Protein AF-A0A5B9D5Z8-F1 (afdb_monomer_lite)

Radius of gyration: 22.61 Å; chains: 1; bounding box: 52×34×65 Å

Foldseek 3Di:
DDDQQRLFVLLLLLLVLLPVCVQVVAAAPTEHQPAEAEDPDDDLVVWDWDDDHNYTYTHFYYNDSLRGSVSSSLVSNLVSLLRVDVPVCSVCVVVVLVCLLVQLVVLLVVLVVCLVPDLVVSVVSLVVSVVSLVVVVVVLVVSLVVSLVSLVVSCVRSVPDDDSVVSNVSSVVVSCVVCVVSVVSSVVSVVSSVVSVVVSVD

pLDDT: mean 79.21, std 11.25, range [48.59, 95.19]

Sequence (202 aa):
MISKEEAEEKLLKIYYDVKLDRYLKKRPSHANIDMFEETNIPDPEEHFYKVKDDELVIAMWANNYEHGIPYFAVNMAHDSALHWNEDIFSKYLKLYILFHTILPFITFILAMLVKSYSLLGAIIIDIIGTGILIYFIILKINWKKRVLLRFRELFKNTGIFLAEERIKYYAKKLFLDAFVIINAIHGFTVFILFISWGIIFS

Secondary structure (DSSP, 8-state):
---HHHHHHHHHHHHHHTTHHHHHT---SEEEEEEEE--SS--TTT-EEEEETTEEEEEEESSSHHHHHHHHHHHHHHHHHHHS---HHHHTHHHHHHHHHHHHHHHHHHHHHHHTT-HHHHHHHHHHHHHHHHHHHHHHHHHHHHHHHHHHHHHHHHT----HHHHHHHHHHHHHHTTHHHHHHHHHHHHHHHHHHHHHH-

Organism: NCBI:txid2594042

Structure (mmCIF, N/CA/C/O backbone):
data_AF-A0A5B9D5Z8-F1
#
_entry.id   AF-A0A5B9D5Z8-F1
#
loop_
_atom_site.group_PDB
_atom_site.id
_atom_site.type_symbol
_atom_site.label_atom_id
_atom_site.label_alt_id
_atom_site.label_comp_id
_atom_site.label_asym_id
_atom_site.label_entity_id
_atom_site.label_seq_id
_atom_site.pdbx_PDB_ins_code
_atom_site.Cartn_x
_atom_site.Cartn_y
_atom_site.Cartn_z
_atom_site.occupancy
_atom_site.B_iso_or_equiv
_atom_site.auth_seq_id
_atom_site.auth_comp_id
_atom_site.auth_asym_id
_atom_site.auth_atom_id
_atom_site.pdbx_PDB_model_num
ATOM 1 N N . MET A 1 1 ? -13.157 -10.415 29.365 1.00 77.88 1 MET A N 1
ATOM 2 C CA . MET A 1 1 ? -13.833 -10.393 28.055 1.00 77.88 1 MET A CA 1
ATOM 3 C C . MET A 1 1 ? -14.646 -9.117 28.011 1.00 77.88 1 MET A C 1
ATOM 5 O O . MET A 1 1 ? -15.437 -8.906 28.922 1.00 77.88 1 MET A O 1
ATOM 9 N N . ILE A 1 2 ? -14.356 -8.239 27.056 1.00 88.69 2 ILE A N 1
ATOM 10 C CA . ILE A 1 2 ? -15.017 -6.930 26.921 1.00 88.69 2 ILE A CA 1
ATOM 11 C C . ILE A 1 2 ? -16.445 -7.090 26.377 1.00 88.69 2 ILE A C 1
ATOM 13 O O . ILE A 1 2 ? -16.731 -8.097 25.722 1.00 88.69 2 ILE A O 1
ATOM 17 N N . SER A 1 3 ? -17.334 -6.129 26.648 1.00 93.06 3 SER A N 1
ATOM 18 C CA . SER A 1 3 ? -18.694 -6.142 26.083 1.00 93.06 3 SER A CA 1
ATOM 19 C C . SER A 1 3 ? -18.700 -5.729 24.604 1.00 93.06 3 SER A C 1
ATOM 21 O O . SER A 1 3 ? -17.696 -5.237 24.082 1.00 93.06 3 SER A O 1
ATOM 23 N N . LYS A 1 4 ? -19.841 -5.927 23.927 1.00 93.94 4 LYS A N 1
ATOM 24 C CA . LYS A 1 4 ? -20.044 -5.454 22.550 1.00 93.94 4 LYS A CA 1
ATOM 25 C C . LYS A 1 4 ? -19.948 -3.925 22.487 1.00 93.94 4 LYS A C 1
ATOM 27 O O . LYS A 1 4 ? -19.208 -3.420 21.649 1.00 93.94 4 LYS A O 1
ATOM 32 N N . GLU A 1 5 ? -20.601 -3.213 23.410 1.00 94.94 5 GLU A N 1
ATOM 33 C CA . GLU A 1 5 ? -20.561 -1.744 23.443 1.00 94.94 5 GLU A CA 1
ATOM 34 C C . GLU A 1 5 ? -19.132 -1.232 23.675 1.00 94.94 5 GLU A C 1
ATOM 36 O O . GLU A 1 5 ? -18.665 -0.334 22.978 1.00 94.94 5 GLU A O 1
ATOM 41 N N . GLU A 1 6 ? -18.387 -1.855 24.596 1.00 92.88 6 GLU A N 1
ATOM 42 C CA . GLU A 1 6 ? -16.992 -1.481 24.854 1.00 92.88 6 GLU A CA 1
ATOM 43 C C . GLU A 1 6 ? -16.098 -1.732 23.622 1.00 92.88 6 GLU A C 1
ATOM 45 O O . GLU A 1 6 ? -15.160 -0.976 23.348 1.00 92.88 6 GLU A O 1
ATOM 50 N N . ALA A 1 7 ? -16.373 -2.792 22.857 1.00 92.25 7 ALA A N 1
ATOM 51 C CA . ALA A 1 7 ? -15.662 -3.079 21.617 1.00 92.25 7 ALA A CA 1
ATOM 52 C C . ALA A 1 7 ? -15.979 -2.053 20.518 1.00 92.25 7 ALA A C 1
ATOM 54 O O . ALA A 1 7 ? -15.062 -1.576 19.847 1.00 92.25 7 ALA A O 1
ATOM 55 N N . GLU A 1 8 ? -17.248 -1.679 20.363 1.00 95.19 8 GLU A N 1
ATOM 56 C CA . GLU A 1 8 ? -17.709 -0.659 19.415 1.00 95.19 8 GLU A CA 1
ATOM 57 C C . GLU A 1 8 ? -17.103 0.712 19.712 1.00 95.19 8 GLU A C 1
ATOM 59 O O . GLU A 1 8 ? -16.556 1.347 18.808 1.00 95.19 8 GLU A O 1
ATOM 64 N N . GLU A 1 9 ? -17.100 1.138 20.977 1.00 93.88 9 GLU A N 1
ATOM 65 C CA . GLU A 1 9 ? -16.456 2.386 21.399 1.00 93.88 9 GLU A CA 1
ATOM 66 C C . GLU A 1 9 ? -14.961 2.394 21.065 1.00 93.88 9 GLU A C 1
ATOM 68 O O . GLU A 1 9 ? -14.436 3.382 20.537 1.00 93.88 9 GLU A O 1
ATOM 73 N N . LYS A 1 10 ? -14.261 1.279 21.317 1.00 91.31 10 LYS A N 1
ATOM 74 C CA . LYS A 1 10 ? -12.841 1.140 20.964 1.00 91.31 10 LYS A CA 1
ATOM 75 C C . LYS A 1 10 ? -12.625 1.209 19.455 1.00 91.31 10 LYS A C 1
ATOM 77 O O . LYS A 1 10 ? -11.714 1.907 19.018 1.00 91.31 10 LYS A O 1
ATOM 82 N N . LEU A 1 11 ? -13.445 0.529 18.656 1.00 92.19 11 LEU A N 1
ATOM 83 C CA . LEU A 1 11 ? -13.332 0.517 17.192 1.00 92.19 11 LEU A CA 1
ATOM 84 C C . LEU A 1 11 ? -13.640 1.885 16.577 1.00 92.19 11 LEU A C 1
ATOM 86 O O . LEU A 1 11 ? -12.910 2.341 15.694 1.00 92.19 11 LEU A O 1
ATOM 90 N N . LEU A 1 12 ? -14.655 2.580 17.091 1.00 94.06 12 LEU A N 1
ATOM 91 C CA . LEU A 1 12 ? -14.962 3.951 16.697 1.00 94.06 12 LEU A CA 1
ATOM 92 C C . LEU A 1 12 ? -13.815 4.899 17.052 1.00 94.06 12 LEU A C 1
ATOM 94 O O . LEU A 1 12 ? -13.392 5.709 16.226 1.00 94.06 12 LEU A O 1
ATOM 98 N N . LYS A 1 13 ? -13.268 4.776 18.265 1.00 91.56 13 LYS A N 1
ATOM 99 C CA . LYS A 1 13 ? -12.102 5.556 18.680 1.00 91.56 13 LYS A CA 1
ATOM 100 C C . LYS A 1 13 ? -10.918 5.309 17.748 1.00 91.56 13 LYS A C 1
ATOM 102 O O . LYS A 1 13 ? -10.312 6.270 17.290 1.00 91.56 13 LYS A O 1
ATOM 107 N N . ILE A 1 14 ? -10.625 4.052 17.412 1.00 89.12 14 ILE A N 1
ATOM 108 C CA . ILE A 1 14 ? -9.551 3.698 16.473 1.00 89.12 14 ILE A CA 1
ATOM 109 C C . ILE A 1 14 ? -9.770 4.379 15.125 1.00 89.12 14 ILE A C 1
ATOM 111 O O . ILE A 1 14 ? -8.838 4.999 14.619 1.00 89.12 14 ILE A O 1
ATOM 115 N N . TYR A 1 15 ? -10.987 4.317 14.573 1.00 90.25 15 TYR A N 1
ATOM 116 C CA . TYR A 1 15 ? -11.344 4.974 13.313 1.00 90.25 15 TYR A CA 1
ATOM 117 C C . TYR A 1 15 ? -10.993 6.475 13.319 1.00 90.25 15 TYR A C 1
ATOM 119 O O . TYR A 1 15 ? -10.431 6.995 12.348 1.00 90.25 15 TYR A O 1
ATOM 127 N N . TYR A 1 16 ? -11.253 7.163 14.433 1.00 88.69 16 TYR A N 1
ATOM 128 C CA . TYR A 1 16 ? -10.894 8.571 14.617 1.00 88.69 16 TYR A CA 1
ATOM 129 C C . TYR A 1 16 ? -9.404 8.801 14.892 1.00 88.69 16 TYR A C 1
ATOM 131 O O . TYR A 1 16 ? -8.816 9.730 14.331 1.00 88.69 16 TYR A O 1
ATOM 139 N N . ASP A 1 17 ? -8.763 7.955 15.697 1.00 86.31 17 ASP A N 1
ATOM 140 C CA . ASP A 1 17 ? -7.336 8.060 16.018 1.00 86.31 17 ASP A CA 1
ATOM 141 C C . ASP A 1 17 ? -6.473 7.877 14.760 1.00 86.31 17 ASP A C 1
ATOM 143 O O . ASP A 1 17 ? -5.472 8.578 14.568 1.00 86.31 17 ASP A O 1
ATOM 147 N N . VAL A 1 18 ? -6.901 6.995 13.846 1.00 81.94 18 VAL A N 1
ATOM 148 C CA . VAL A 1 18 ? -6.280 6.840 12.524 1.00 81.94 18 VAL A CA 1
ATOM 149 C C . VAL A 1 18 ? -6.748 7.894 11.510 1.00 81.94 18 VAL A C 1
ATOM 151 O O . VAL A 1 18 ? -6.300 7.878 10.366 1.00 81.94 18 VAL A O 1
ATOM 154 N N . LYS A 1 19 ? -7.595 8.853 11.906 1.00 84.88 19 LYS A N 1
ATOM 155 C CA . LYS A 1 19 ? -8.083 9.979 11.084 1.00 84.88 19 LYS A CA 1
ATOM 156 C C . LYS A 1 19 ? -8.829 9.567 9.809 1.00 84.88 19 LYS A C 1
ATOM 158 O O . LYS A 1 19 ? -8.847 10.327 8.836 1.00 84.88 19 LYS A O 1
ATOM 163 N N . LEU A 1 20 ? -9.443 8.381 9.785 1.00 85.38 20 LEU A N 1
ATOM 164 C CA . LEU A 1 20 ? -10.214 7.921 8.623 1.00 85.38 20 LEU A CA 1
ATOM 165 C C . LEU A 1 20 ? -11.407 8.831 8.328 1.00 85.38 20 LEU A C 1
ATOM 167 O O . LEU A 1 20 ? -11.780 8.991 7.167 1.00 85.38 20 LEU A O 1
ATOM 171 N N . ASP A 1 21 ? -11.944 9.504 9.345 1.00 87.19 21 ASP A N 1
ATOM 172 C CA . ASP A 1 21 ? -13.011 10.492 9.206 1.00 87.19 21 ASP A CA 1
ATOM 173 C C . ASP A 1 21 ? -12.660 11.621 8.227 1.00 87.19 21 ASP A C 1
ATOM 175 O O . ASP A 1 21 ? -13.484 12.034 7.401 1.00 87.19 21 ASP A O 1
ATOM 179 N N . ARG A 1 22 ? -11.408 12.089 8.280 1.00 84.00 22 ARG A N 1
ATOM 180 C CA . ARG A 1 22 ? -10.894 13.153 7.411 1.00 84.00 22 ARG A CA 1
ATOM 181 C C . ARG A 1 22 ? -10.726 12.660 5.984 1.00 84.00 22 ARG A C 1
ATOM 183 O O . ARG A 1 22 ? -11.069 13.376 5.046 1.00 84.00 22 ARG A O 1
ATOM 190 N N . TYR A 1 23 ? -10.211 11.444 5.831 1.00 77.50 23 TYR A N 1
ATOM 191 C CA . TYR A 1 23 ? -9.881 10.871 4.530 1.00 77.50 23 TYR A CA 1
ATOM 192 C C . TYR A 1 23 ? -11.119 10.402 3.765 1.00 77.50 23 TYR A C 1
ATOM 194 O O . TYR A 1 23 ? -11.261 10.695 2.579 1.00 77.50 23 TYR A O 1
ATOM 202 N N . LEU A 1 24 ? -12.051 9.740 4.452 1.00 82.31 24 LEU A N 1
ATOM 203 C CA . LEU A 1 24 ? -13.299 9.255 3.863 1.00 82.31 24 LEU A CA 1
ATOM 204 C C . LEU A 1 24 ? -14.369 10.349 3.767 1.00 82.31 24 LEU A C 1
ATOM 206 O O . LEU A 1 24 ? -15.384 10.138 3.107 1.00 82.31 24 LEU A O 1
ATOM 210 N N . LYS A 1 25 ? -14.154 11.511 4.406 1.00 85.06 25 LYS A N 1
ATOM 211 C CA . LYS A 1 25 ? -15.140 12.598 4.550 1.00 85.06 25 LYS A CA 1
ATOM 212 C C . LYS A 1 25 ? -16.463 12.101 5.146 1.00 85.06 25 LYS A C 1
ATOM 214 O O . LYS A 1 25 ? -17.537 12.567 4.773 1.00 85.06 25 LYS A O 1
ATOM 219 N N . LYS A 1 26 ? -16.374 11.147 6.073 1.00 89.62 26 LYS A N 1
ATOM 220 C CA . LYS A 1 26 ? -17.510 10.531 6.765 1.00 89.62 26 LYS A CA 1
ATOM 221 C C . LYS A 1 26 ? -17.250 10.518 8.265 1.00 89.62 26 LYS A C 1
ATOM 223 O O . LYS A 1 26 ? -16.165 10.129 8.690 1.00 89.62 26 LYS A O 1
ATOM 228 N N . ARG A 1 27 ? -18.237 10.931 9.057 1.00 92.31 27 ARG A N 1
ATOM 229 C CA . ARG A 1 27 ? -18.123 11.090 10.516 1.00 92.31 27 ARG A CA 1
ATOM 230 C C . ARG A 1 27 ? -19.184 10.245 11.224 1.00 92.31 27 ARG A C 1
ATOM 232 O O . ARG A 1 27 ? -20.214 10.798 11.602 1.00 92.31 27 ARG A O 1
ATOM 239 N N . PRO A 1 28 ? -18.973 8.923 11.338 1.00 94.38 28 PRO A N 1
ATOM 240 C CA . PRO A 1 28 ? -19.912 8.062 12.040 1.00 94.38 28 PRO A CA 1
ATOM 241 C C . PRO A 1 28 ? -19.988 8.446 13.524 1.00 94.38 28 PRO A C 1
ATOM 243 O O . PRO A 1 28 ? -18.961 8.648 14.171 1.00 94.38 28 PRO A O 1
ATOM 246 N N . SER A 1 29 ? -21.191 8.584 14.068 1.00 94.44 29 SER A N 1
ATOM 247 C CA . SER A 1 29 ? -21.419 8.961 15.468 1.00 94.44 29 SER A CA 1
ATOM 248 C C . SER A 1 29 ? -21.254 7.774 16.423 1.00 94.44 29 SER A C 1
ATOM 250 O O . SER A 1 29 ? -20.920 7.966 17.590 1.00 94.44 29 SER A O 1
ATOM 252 N N . HIS A 1 30 ? -21.442 6.558 15.911 1.00 94.81 30 HIS A N 1
ATOM 253 C CA . HIS A 1 30 ? -21.352 5.299 16.640 1.00 94.81 30 HIS A CA 1
ATOM 254 C C . HIS A 1 30 ? -20.775 4.195 15.739 1.00 94.81 30 HIS A C 1
ATOM 256 O O . HIS A 1 30 ? -20.704 4.340 14.513 1.00 94.81 30 HIS A O 1
ATOM 262 N N . ALA A 1 31 ? -20.334 3.098 16.351 1.00 94.94 31 ALA A N 1
ATOM 263 C CA . ALA A 1 31 ? -19.980 1.871 15.647 1.00 94.94 31 ALA A CA 1
ATOM 264 C C . ALA A 1 31 ? -20.984 0.773 15.990 1.00 94.94 31 ALA A C 1
ATOM 266 O O . ALA A 1 31 ? -21.536 0.774 17.085 1.00 94.94 31 ALA A O 1
ATOM 267 N N . ASN A 1 32 ? -21.186 -0.153 15.060 1.00 95.12 32 ASN A N 1
ATOM 268 C CA . ASN A 1 32 ? -22.025 -1.321 15.260 1.00 95.12 32 ASN A CA 1
ATOM 269 C C . ASN A 1 32 ? -21.340 -2.555 14.691 1.00 95.12 32 ASN A C 1
ATOM 271 O O . ASN A 1 32 ? -21.012 -2.609 13.501 1.00 95.12 32 ASN A O 1
ATOM 275 N N . ILE A 1 33 ? -21.142 -3.550 15.547 1.00 91.19 33 ILE A N 1
ATOM 276 C CA . ILE A 1 33 ? -20.728 -4.886 15.133 1.00 91.19 33 ILE A CA 1
ATOM 277 C C . ILE A 1 33 ? -21.995 -5.629 14.694 1.00 91.19 33 ILE A C 1
ATOM 279 O O . ILE A 1 33 ? -22.699 -6.220 15.521 1.00 91.19 33 ILE A O 1
ATOM 283 N N . ASP A 1 34 ? -22.322 -5.536 13.403 1.00 89.75 34 ASP A N 1
ATOM 284 C CA . ASP A 1 34 ? -23.555 -6.092 12.827 1.00 89.75 34 ASP A CA 1
ATOM 285 C C . ASP A 1 34 ? -23.492 -7.618 12.690 1.00 89.75 34 ASP A C 1
ATOM 287 O O . ASP A 1 34 ? -24.514 -8.300 12.789 1.00 89.75 34 ASP A O 1
ATOM 291 N N . MET A 1 35 ? -22.280 -8.146 12.532 1.00 86.06 35 MET A N 1
ATOM 292 C CA . MET A 1 35 ? -21.986 -9.561 12.395 1.00 86.06 35 MET A CA 1
ATOM 293 C C . MET A 1 35 ? -20.779 -9.915 13.263 1.00 86.06 35 MET A C 1
ATOM 295 O O . MET A 1 35 ? -19.711 -9.314 13.143 1.00 86.06 35 MET A O 1
ATOM 299 N N . PHE A 1 36 ? -20.953 -10.893 14.149 1.00 86.25 36 PHE A N 1
ATOM 300 C CA . PHE A 1 36 ? -19.873 -11.476 14.937 1.00 86.25 36 PHE A CA 1
ATOM 301 C C . PHE A 1 36 ? -19.937 -12.997 14.823 1.00 86.25 36 PHE A C 1
ATOM 303 O O . PHE A 1 36 ? -20.917 -13.606 15.256 1.00 86.25 36 PHE A O 1
ATOM 310 N N . GLU A 1 37 ? -18.897 -13.599 14.257 1.00 82.94 37 GLU A N 1
ATOM 311 C CA . GLU A 1 37 ? -18.748 -15.049 14.165 1.00 82.94 37 GLU A CA 1
ATOM 312 C C . GLU A 1 37 ? -17.486 -15.495 14.907 1.00 82.94 37 GLU A C 1
ATOM 314 O O . GLU A 1 37 ? -16.378 -14.999 14.690 1.00 82.94 37 GLU A O 1
ATOM 319 N N . GLU A 1 38 ? -17.655 -16.450 15.817 1.00 81.62 38 GLU A N 1
ATOM 320 C CA . GLU A 1 38 ? -16.549 -16.981 16.599 1.00 81.62 38 GLU A CA 1
ATOM 321 C C . GLU A 1 38 ? -15.759 -17.993 15.760 1.00 81.62 38 GLU A C 1
ATOM 323 O O . GLU A 1 38 ? -16.258 -19.064 15.417 1.00 81.62 38 GLU A O 1
ATOM 328 N N . THR A 1 39 ? -14.509 -17.668 15.429 1.00 74.88 39 THR A N 1
ATOM 329 C CA . THR A 1 39 ? -13.601 -18.578 14.717 1.00 74.88 39 THR A CA 1
ATOM 330 C C . THR A 1 39 ? -12.264 -18.690 15.434 1.00 74.88 39 THR A C 1
ATOM 332 O O . THR A 1 39 ? -11.715 -17.697 15.904 1.00 74.88 39 THR A O 1
ATOM 335 N N . ASN A 1 40 ? -11.724 -19.911 15.486 1.00 66.12 40 ASN A N 1
ATOM 336 C CA . ASN A 1 40 ? -10.376 -20.202 15.984 1.00 66.12 40 ASN A CA 1
ATOM 337 C C . ASN A 1 40 ? -9.292 -20.052 14.906 1.00 66.12 40 ASN A C 1
ATOM 339 O O . ASN A 1 40 ? -8.101 -20.094 15.221 1.00 66.12 40 ASN A O 1
ATOM 343 N N . ILE A 1 41 ? -9.695 -19.908 13.641 1.00 61.84 41 ILE A N 1
ATOM 344 C CA . ILE A 1 41 ? -8.808 -19.682 12.502 1.00 61.84 41 ILE A CA 1
ATOM 345 C C . ILE A 1 41 ? -9.083 -18.248 12.042 1.00 61.84 41 ILE A C 1
ATOM 347 O O . ILE A 1 41 ? -10.024 -18.034 11.281 1.00 61.84 41 ILE A O 1
ATOM 351 N N . PRO A 1 42 ? -8.338 -17.251 12.548 1.00 53.56 42 PRO A N 1
ATOM 352 C CA . PRO A 1 42 ? -8.524 -15.876 12.117 1.00 53.56 42 PRO A CA 1
ATOM 353 C C . PRO A 1 42 ? -8.043 -15.763 10.671 1.00 53.56 42 PRO A C 1
ATOM 355 O O . PRO A 1 42 ? -6.832 -15.767 10.431 1.00 53.56 42 PRO A O 1
ATOM 358 N N . ASP A 1 43 ? -8.970 -15.682 9.716 1.00 54.16 43 ASP A N 1
ATOM 359 C CA . ASP A 1 43 ? -8.649 -15.188 8.382 1.00 54.16 43 ASP A CA 1
ATOM 360 C C . ASP A 1 43 ? -8.737 -13.652 8.403 1.00 54.16 43 ASP A C 1
ATOM 362 O O . ASP A 1 43 ? -9.826 -13.090 8.542 1.00 54.16 43 ASP A O 1
ATOM 366 N N . PRO A 1 44 ? -7.606 -12.928 8.301 1.00 52.00 44 PRO A N 1
ATOM 367 C CA . PRO A 1 44 ? -7.604 -11.469 8.329 1.00 52.00 44 PRO A CA 1
ATOM 368 C C . PRO A 1 44 ? -8.394 -10.831 7.176 1.00 52.00 44 PRO A C 1
ATOM 370 O O . PRO A 1 44 ? -8.644 -9.626 7.229 1.00 52.00 44 PRO A O 1
ATOM 373 N N . GLU A 1 45 ? -8.716 -11.601 6.130 1.00 50.09 45 GLU A N 1
ATOM 374 C CA . GLU A 1 45 ? -9.370 -11.126 4.904 1.00 50.09 45 GLU A CA 1
ATOM 375 C C . GLU A 1 45 ? -10.902 -11.105 4.974 1.00 50.09 45 GLU A C 1
ATOM 377 O O . GLU A 1 45 ? -11.525 -10.468 4.125 1.00 50.09 45 GLU A O 1
ATOM 382 N N . GLU A 1 46 ? -11.519 -11.712 5.992 1.00 54.00 46 GLU A N 1
ATOM 383 C CA . GLU A 1 46 ? -12.981 -11.678 6.142 1.00 54.00 46 GLU A CA 1
ATOM 384 C C . GLU A 1 46 ? -13.453 -10.430 6.903 1.00 54.00 46 GLU A C 1
ATOM 386 O O . GLU A 1 46 ? -14.531 -9.912 6.630 1.00 54.00 46 GLU A O 1
ATOM 391 N N . HIS A 1 47 ? -12.615 -9.850 7.771 1.00 63.62 47 HIS A N 1
ATOM 392 C CA . HIS A 1 47 ? -12.940 -8.638 8.529 1.00 63.62 47 HIS A CA 1
ATOM 393 C C . HIS A 1 47 ? -13.146 -7.409 7.636 1.00 63.62 47 HIS A C 1
ATOM 395 O O . HIS A 1 47 ? -12.181 -6.788 7.178 1.00 63.62 47 HIS A O 1
ATOM 401 N N . PHE A 1 48 ? -14.397 -6.975 7.480 1.00 77.44 48 PHE A N 1
ATOM 402 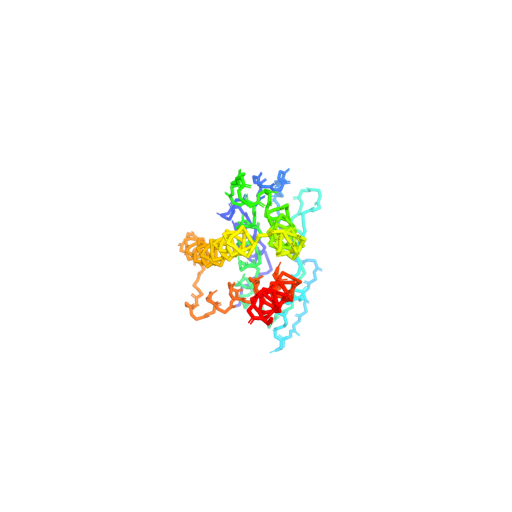C CA . PHE A 1 48 ? -14.722 -5.751 6.756 1.00 77.44 48 PHE A CA 1
ATOM 403 C C . PHE A 1 48 ? -15.365 -4.703 7.663 1.00 77.44 48 PHE A C 1
ATOM 405 O O . PHE A 1 48 ? -16.114 -5.005 8.592 1.00 77.44 48 PHE A O 1
ATOM 412 N N . TYR A 1 49 ? -15.082 -3.437 7.361 1.00 86.81 49 TYR A N 1
ATOM 413 C CA . TYR A 1 49 ? -15.805 -2.3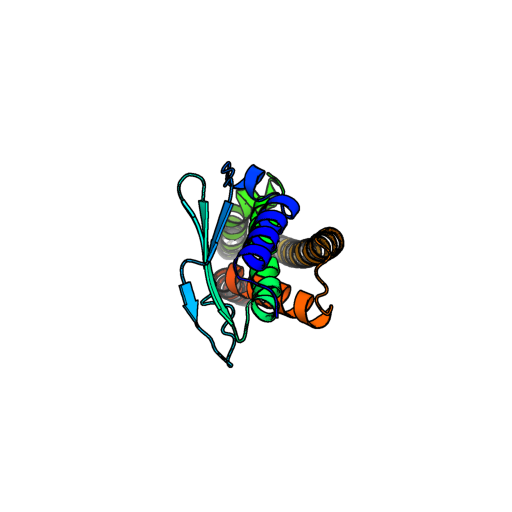05 7.920 1.00 86.81 49 TYR A CA 1
ATOM 414 C C . TYR A 1 49 ? -16.256 -1.379 6.793 1.00 86.81 49 TYR A C 1
ATOM 416 O O . TYR A 1 49 ? -15.609 -1.269 5.748 1.00 86.81 49 TYR A O 1
ATOM 424 N N . LYS A 1 50 ? -17.379 -0.696 6.995 1.00 89.81 50 LYS A N 1
ATOM 425 C CA . LYS A 1 50 ? -17.865 0.344 6.084 1.00 89.81 50 LYS A CA 1
ATOM 426 C C . LYS A 1 50 ? -18.592 1.417 6.871 1.00 89.81 50 LYS A C 1
ATOM 428 O O . LYS A 1 50 ? -19.233 1.135 7.873 1.00 89.81 50 LYS A O 1
ATOM 433 N N . VAL A 1 51 ? -18.549 2.646 6.373 1.00 88.31 51 VAL A N 1
ATOM 434 C CA . VAL A 1 51 ? -19.377 3.720 6.923 1.00 88.31 51 VAL A CA 1
ATOM 435 C C . VAL A 1 51 ? -20.637 3.862 6.081 1.00 88.31 51 VAL A C 1
ATOM 437 O O . VAL A 1 51 ? -20.544 4.205 4.888 1.00 88.31 51 VAL A O 1
ATOM 440 N N . LYS A 1 52 ? -21.784 3.594 6.704 1.00 89.62 52 LYS A N 1
ATOM 441 C CA . LYS A 1 52 ? -23.122 3.734 6.128 1.00 89.62 52 LYS A CA 1
ATOM 442 C C . LYS A 1 52 ? -23.856 4.803 6.931 1.00 89.62 52 LYS A C 1
ATOM 444 O O . LYS A 1 52 ? -23.973 4.673 8.137 1.00 89.62 52 LYS A O 1
ATOM 449 N N . ASP A 1 53 ? -24.299 5.858 6.255 1.00 87.62 53 ASP A N 1
ATOM 450 C CA . ASP A 1 53 ? -24.951 7.004 6.894 1.00 87.62 53 ASP A CA 1
ATOM 451 C C . ASP A 1 53 ? -24.093 7.581 8.041 1.00 87.62 53 ASP A C 1
ATOM 453 O O . ASP A 1 53 ? -22.998 8.093 7.774 1.00 87.62 53 ASP A O 1
ATOM 457 N N . ASP A 1 54 ? -24.548 7.485 9.290 1.00 91.31 54 ASP A N 1
ATOM 458 C CA . ASP A 1 54 ? -23.845 7.936 10.495 1.00 91.31 54 ASP A CA 1
ATOM 459 C C . ASP A 1 54 ? -23.245 6.790 11.334 1.00 91.31 54 ASP A C 1
ATOM 461 O O . ASP A 1 54 ? -22.817 7.015 12.465 1.00 91.31 54 ASP A O 1
ATOM 465 N N . GLU A 1 55 ? -23.145 5.585 10.775 1.00 93.88 55 GLU A N 1
ATOM 466 C CA . GLU A 1 55 ? -22.740 4.368 11.481 1.00 93.88 55 GLU A CA 1
ATOM 467 C C . GLU A 1 55 ? -21.467 3.753 10.875 1.00 93.88 55 GLU A C 1
ATOM 469 O O . GLU A 1 55 ? -21.325 3.599 9.653 1.00 93.88 55 GLU A O 1
ATOM 474 N N . LEU A 1 56 ? -20.521 3.377 11.743 1.00 94.38 56 LEU A N 1
ATOM 475 C CA . LEU A 1 56 ? -19.387 2.523 11.394 1.00 94.38 56 LEU A CA 1
ATOM 476 C C . LEU A 1 56 ? -19.802 1.055 11.556 1.00 94.38 56 LEU A C 1
ATOM 478 O O . LEU A 1 56 ? -19.762 0.512 12.656 1.00 94.38 56 LEU A O 1
ATOM 482 N N . VAL A 1 57 ? -20.189 0.424 10.451 1.00 94.00 57 VAL A N 1
ATOM 483 C CA . VAL A 1 57 ? -20.642 -0.972 10.406 1.00 94.00 57 VAL A CA 1
ATOM 484 C C . VAL A 1 57 ? -19.440 -1.906 10.305 1.00 94.00 57 VAL A C 1
ATOM 486 O O . VAL A 1 57 ? -18.570 -1.697 9.451 1.00 94.00 57 VAL A O 1
ATOM 489 N N . ILE A 1 58 ? -19.400 -2.927 11.159 1.00 92.19 58 ILE A N 1
ATOM 490 C CA . ILE A 1 58 ? -18.259 -3.826 11.354 1.00 92.19 58 ILE A CA 1
ATOM 491 C C . ILE A 1 58 ? -18.729 -5.283 11.349 1.00 92.19 58 ILE A C 1
ATOM 493 O O . ILE A 1 58 ? -19.575 -5.652 12.157 1.00 92.19 58 ILE A O 1
ATOM 497 N N . ALA A 1 59 ? -18.095 -6.119 10.526 1.00 89.06 59 ALA A N 1
ATOM 498 C CA . ALA A 1 59 ? -18.297 -7.566 10.534 1.00 89.06 59 ALA A CA 1
ATOM 499 C C . ALA A 1 59 ? -17.025 -8.290 11.001 1.00 89.06 59 ALA A C 1
ATOM 501 O O . ALA A 1 59 ? -15.963 -8.164 10.387 1.00 89.06 59 ALA A O 1
ATOM 502 N N . MET A 1 60 ? -17.106 -9.010 12.120 1.00 87.62 60 MET A N 1
ATOM 503 C CA . MET A 1 60 ? -15.954 -9.532 12.853 1.00 87.62 60 MET A CA 1
ATOM 504 C C . MET A 1 60 ? -15.958 -11.062 12.969 1.00 87.62 60 MET A C 1
ATOM 506 O O . MET A 1 60 ? -16.876 -11.636 13.539 1.00 87.62 60 MET A O 1
ATOM 510 N N . TRP A 1 61 ? -14.859 -11.694 12.548 1.00 85.62 61 TRP A N 1
ATOM 511 C CA . TRP A 1 61 ? -14.586 -13.125 12.705 1.00 85.62 61 TRP A CA 1
ATOM 512 C C . TRP A 1 61 ? -13.432 -13.374 13.685 1.00 85.62 61 TRP A C 1
ATOM 514 O O . TRP A 1 61 ? -12.264 -13.332 13.307 1.00 85.62 61 TRP A O 1
ATOM 524 N N . ALA A 1 62 ? -13.718 -13.577 14.972 1.00 83.56 62 ALA A N 1
ATOM 525 C CA . ALA A 1 62 ? -12.673 -13.748 15.989 1.00 83.56 62 ALA A CA 1
ATOM 526 C C . ALA A 1 62 ? -13.167 -14.537 17.205 1.00 83.56 62 ALA A C 1
ATOM 528 O O . ALA A 1 62 ? -14.347 -14.499 17.519 1.00 83.56 62 ALA A O 1
ATOM 529 N N . ASN A 1 63 ? -12.256 -15.167 17.960 1.00 84.25 63 ASN A N 1
ATOM 530 C CA . ASN A 1 63 ? -12.594 -15.861 19.217 1.00 84.25 63 ASN A CA 1
ATOM 531 C C . ASN A 1 63 ? -13.385 -14.981 20.205 1.00 84.25 63 ASN A C 1
ATOM 533 O O . ASN A 1 63 ? -14.169 -15.470 21.002 1.00 84.25 63 ASN A O 1
ATOM 537 N N . ASN A 1 64 ? -13.100 -13.680 20.238 1.00 86.62 64 ASN A N 1
ATOM 538 C CA . ASN A 1 64 ? -13.807 -12.695 21.049 1.00 86.62 64 ASN A CA 1
ATOM 539 C C . ASN A 1 64 ? -13.477 -11.282 20.546 1.00 86.62 64 ASN A C 1
ATOM 541 O O . ASN A 1 64 ? -12.537 -11.086 19.769 1.00 86.62 64 ASN A O 1
ATOM 545 N N . TYR A 1 65 ? -14.217 -10.287 21.034 1.00 88.62 65 TYR A N 1
ATOM 546 C CA . TYR A 1 65 ? -14.017 -8.886 20.660 1.00 88.62 65 TYR A CA 1
ATOM 547 C C . TYR A 1 65 ? -12.599 -8.370 20.940 1.00 88.62 65 TYR A C 1
ATOM 549 O O . TYR A 1 65 ? -12.019 -7.659 20.122 1.00 88.62 65 TYR A O 1
ATOM 557 N N . GLU A 1 66 ? -12.013 -8.749 22.076 1.00 85.81 66 GLU A N 1
ATOM 558 C CA . GLU A 1 66 ? -10.668 -8.320 22.473 1.00 85.81 66 GLU A CA 1
ATOM 559 C C . GLU A 1 66 ? -9.599 -8.851 21.507 1.00 85.81 66 GLU A C 1
ATOM 561 O O . GLU A 1 66 ? -8.653 -8.141 21.164 1.00 85.81 66 GLU A O 1
ATOM 566 N N . HIS A 1 67 ? -9.802 -10.065 20.993 1.00 83.12 67 HIS A N 1
ATOM 567 C CA . HIS A 1 67 ? -8.964 -10.664 19.966 1.00 83.12 67 HIS A CA 1
ATOM 568 C C . HIS A 1 67 ? -9.174 -10.006 18.592 1.00 83.12 67 HIS A C 1
ATOM 570 O O . HIS A 1 67 ? -8.203 -9.847 17.856 1.00 83.12 67 HIS A O 1
ATOM 576 N N . GLY A 1 68 ? -10.400 -9.585 18.259 1.00 83.19 68 GLY A N 1
ATOM 577 C CA . GLY A 1 68 ? -10.752 -8.968 16.973 1.00 83.19 68 GLY A CA 1
ATOM 578 C C . GLY A 1 68 ? -10.259 -7.526 16.781 1.00 83.19 68 GLY A C 1
ATOM 579 O O . GLY A 1 68 ? -9.833 -7.158 15.685 1.00 83.19 68 GLY A O 1
ATOM 580 N N . ILE A 1 69 ? -10.267 -6.706 17.839 1.00 87.12 69 ILE A N 1
ATOM 581 C CA . ILE A 1 69 ? -9.890 -5.277 17.785 1.00 87.12 69 ILE A CA 1
ATOM 582 C C . ILE A 1 69 ? -8.513 -5.030 17.133 1.00 87.12 69 ILE A C 1
ATOM 584 O O . ILE A 1 69 ? -8.422 -4.175 16.247 1.00 87.12 69 ILE A O 1
ATOM 588 N N . PRO A 1 70 ? -7.439 -5.756 17.503 1.00 81.12 70 PRO A N 1
ATOM 589 C CA . PRO A 1 70 ? -6.138 -5.643 16.851 1.00 81.12 70 PRO A CA 1
ATOM 590 C C . PRO A 1 70 ? -6.165 -5.794 15.323 1.00 81.12 70 PRO A C 1
ATOM 592 O O . PRO A 1 70 ? -5.460 -5.057 14.633 1.00 81.12 70 PRO A O 1
ATOM 595 N N . TYR A 1 71 ? -6.974 -6.713 14.783 1.00 79.75 71 TYR A N 1
ATOM 596 C CA . TYR A 1 71 ? -7.080 -6.934 13.335 1.00 79.75 71 TYR A CA 1
ATOM 597 C C . TYR A 1 71 ? -7.740 -5.738 12.642 1.00 79.75 71 TYR A C 1
ATOM 599 O O . TYR A 1 71 ? -7.224 -5.232 11.645 1.00 79.75 71 TYR A O 1
ATOM 607 N N . PHE A 1 72 ? -8.814 -5.202 13.223 1.00 83.69 72 PHE A N 1
ATOM 608 C CA . PHE A 1 72 ? -9.452 -3.987 12.714 1.00 83.69 72 PHE A CA 1
ATOM 609 C C . PHE A 1 72 ? -8.556 -2.762 12.799 1.00 83.69 72 PHE A C 1
ATOM 611 O O . PHE A 1 72 ? -8.532 -1.960 11.869 1.00 83.69 72 PHE A O 1
ATOM 618 N N . ALA A 1 73 ? -7.774 -2.633 13.868 1.00 82.19 73 ALA A N 1
ATOM 619 C CA . ALA A 1 73 ? -6.806 -1.555 13.987 1.00 82.19 73 ALA A CA 1
ATOM 620 C C . ALA A 1 73 ? -5.759 -1.600 12.870 1.00 82.19 73 ALA A C 1
ATOM 622 O O . ALA A 1 73 ? -5.414 -0.555 12.324 1.00 82.19 73 ALA A O 1
ATOM 623 N N . VAL A 1 74 ? -5.296 -2.794 12.484 1.00 78.44 74 VAL A N 1
ATOM 624 C CA . VAL A 1 74 ? -4.418 -2.981 11.317 1.00 78.44 74 VAL A CA 1
ATOM 625 C C . VAL A 1 74 ? -5.112 -2.564 10.024 1.00 78.44 74 VAL A C 1
ATOM 627 O O . VAL A 1 74 ? -4.524 -1.790 9.269 1.00 78.44 74 VAL A O 1
ATOM 630 N N . ASN A 1 75 ? -6.343 -3.020 9.781 1.00 80.00 75 ASN A N 1
ATOM 631 C CA . ASN A 1 75 ? -7.071 -2.696 8.550 1.00 80.00 75 ASN A CA 1
ATOM 632 C C . ASN A 1 75 ? -7.372 -1.189 8.446 1.00 80.00 75 ASN A C 1
ATOM 634 O O . ASN A 1 75 ? -7.073 -0.560 7.433 1.00 80.00 75 ASN A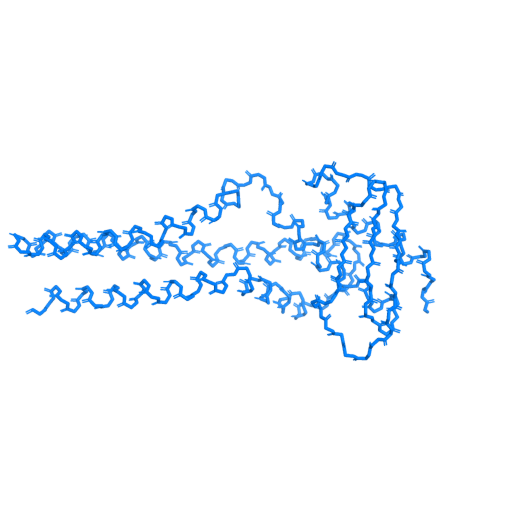 O 1
ATOM 638 N N . MET A 1 76 ? -7.854 -0.564 9.520 1.00 84.75 76 MET A N 1
ATOM 639 C CA . MET A 1 76 ? -8.120 0.878 9.560 1.00 84.75 76 MET A CA 1
ATOM 640 C C . MET A 1 76 ? -6.833 1.713 9.454 1.00 84.75 76 MET A C 1
ATOM 642 O O . MET A 1 76 ? -6.806 2.731 8.760 1.00 84.75 76 MET A O 1
ATOM 646 N N . ALA A 1 77 ? -5.741 1.287 10.100 1.00 78.69 77 ALA A N 1
ATOM 647 C CA . ALA A 1 77 ? -4.440 1.945 9.973 1.00 78.69 77 ALA A CA 1
ATOM 648 C C . ALA A 1 77 ? -3.872 1.828 8.553 1.00 78.69 77 ALA A C 1
ATOM 650 O O . ALA A 1 77 ? -3.264 2.778 8.057 1.00 78.69 77 ALA A O 1
ATOM 651 N N . HIS A 1 78 ? -4.082 0.691 7.886 1.00 76.12 78 HIS A N 1
ATOM 652 C CA . HIS A 1 78 ? -3.715 0.505 6.487 1.00 76.12 78 HIS A CA 1
ATOM 653 C C . HIS A 1 78 ? -4.473 1.464 5.575 1.00 76.12 78 HIS A C 1
ATOM 655 O O . HIS A 1 78 ? -3.857 2.185 4.787 1.00 76.12 78 HIS A O 1
ATOM 661 N N . ASP A 1 79 ? -5.793 1.516 5.715 1.00 77.12 79 ASP A N 1
ATOM 662 C CA . ASP A 1 79 ? -6.623 2.376 4.882 1.00 77.12 79 ASP A CA 1
ATOM 663 C C . ASP A 1 79 ? -6.323 3.848 5.145 1.00 77.12 79 ASP A C 1
ATOM 665 O O . ASP A 1 79 ? -6.217 4.637 4.207 1.00 77.12 79 ASP A O 1
ATOM 669 N N . SER A 1 80 ? -6.064 4.215 6.399 1.00 77.56 80 SER A N 1
ATOM 670 C CA . SER A 1 80 ? -5.534 5.533 6.732 1.00 77.56 80 SER A CA 1
ATOM 671 C C . SER A 1 80 ? -4.203 5.790 6.026 1.00 77.56 80 SER A C 1
ATOM 673 O O . SER A 1 80 ? -4.062 6.810 5.358 1.00 77.56 80 SER A O 1
ATOM 675 N N . ALA A 1 81 ? -3.250 4.853 6.079 1.00 72.75 81 ALA A N 1
ATOM 676 C CA . ALA A 1 81 ? -1.946 4.978 5.426 1.00 72.75 81 ALA A CA 1
ATOM 677 C C . ALA A 1 81 ? -2.045 5.165 3.900 1.00 72.75 81 ALA A C 1
ATOM 679 O O . ALA A 1 81 ? -1.257 5.929 3.337 1.00 72.75 81 ALA A O 1
ATOM 680 N N . LEU A 1 82 ? -3.017 4.526 3.237 1.00 69.19 82 LEU A N 1
ATOM 681 C CA . LEU A 1 82 ? -3.285 4.723 1.805 1.00 69.19 82 LEU A CA 1
ATOM 682 C C . LEU A 1 82 ? -3.715 6.159 1.482 1.00 69.19 82 LEU A C 1
ATOM 684 O O . LEU A 1 82 ? -3.342 6.696 0.438 1.00 69.19 82 LEU A O 1
ATOM 688 N N . HIS A 1 83 ? -4.460 6.788 2.389 1.00 68.94 83 HIS A N 1
ATOM 689 C CA . HIS A 1 83 ? -4.970 8.148 2.233 1.00 68.94 83 HIS A CA 1
ATOM 690 C C . HIS A 1 83 ? -4.117 9.203 2.962 1.00 68.94 83 HIS A C 1
ATOM 692 O O . HIS A 1 83 ? -4.395 10.395 2.841 1.00 68.94 83 HIS A O 1
ATOM 698 N N . TRP A 1 84 ? -3.072 8.782 3.692 1.00 60.00 84 TRP A N 1
ATOM 699 C CA . TRP A 1 84 ? -2.443 9.537 4.788 1.00 60.00 84 TRP A CA 1
ATOM 700 C C . TRP A 1 84 ? -1.869 10.895 4.398 1.00 60.00 84 TRP A C 1
ATOM 702 O O . TRP A 1 84 ? -1.694 11.766 5.242 1.00 60.00 84 TRP A O 1
ATOM 712 N N . ASN A 1 85 ? -1.637 11.138 3.126 1.00 49.12 85 ASN A N 1
ATOM 713 C CA . ASN A 1 85 ? -1.554 12.488 2.618 1.00 49.12 85 ASN A CA 1
ATOM 714 C C . ASN A 1 85 ? -2.057 12.442 1.188 1.00 49.12 85 ASN A C 1
ATOM 716 O O . ASN A 1 85 ? -1.882 11.442 0.487 1.00 49.12 85 ASN A O 1
ATOM 720 N N . GLU A 1 86 ? -2.528 13.585 0.720 1.00 52.72 86 GLU A N 1
ATOM 721 C CA . GLU A 1 86 ? -2.538 13.975 -0.690 1.00 52.72 86 GLU A CA 1
ATOM 722 C C . GLU A 1 86 ? -1.105 14.009 -1.282 1.00 52.72 86 GLU A C 1
ATOM 724 O O . GLU A 1 86 ? -0.777 14.848 -2.116 1.00 52.72 86 GLU A O 1
ATOM 729 N N . ASP A 1 87 ? -0.217 13.127 -0.812 1.00 48.59 87 ASP A N 1
ATOM 730 C CA . ASP A 1 87 ? 1.134 12.928 -1.281 1.00 48.59 87 ASP A CA 1
ATOM 731 C C . ASP A 1 87 ? 1.004 12.619 -2.766 1.00 48.59 87 ASP A C 1
ATOM 733 O O . ASP A 1 87 ? 0.350 11.655 -3.172 1.00 48.59 87 ASP A O 1
ATOM 737 N N . ILE A 1 88 ? 1.586 13.483 -3.590 1.00 52.12 88 ILE A N 1
ATOM 738 C CA . ILE A 1 88 ? 1.548 13.377 -5.049 1.00 52.12 88 ILE A CA 1
ATOM 739 C C . ILE A 1 88 ? 1.909 11.935 -5.458 1.00 52.12 88 ILE A C 1
ATOM 741 O O . ILE A 1 88 ? 1.273 11.353 -6.332 1.00 52.12 88 ILE A O 1
ATOM 745 N N . PHE A 1 89 ? 2.835 11.298 -4.736 1.00 50.78 89 PHE A N 1
ATOM 746 C CA . PHE A 1 89 ? 3.211 9.902 -4.947 1.00 50.78 89 PHE A CA 1
ATOM 747 C C . PHE A 1 89 ? 2.124 8.860 -4.628 1.00 50.78 89 PHE A C 1
ATOM 749 O O . PHE A 1 89 ? 2.040 7.878 -5.360 1.00 50.78 89 PHE A O 1
ATOM 756 N N . SER A 1 90 ? 1.305 9.018 -3.579 1.00 51.38 90 SER A N 1
ATOM 757 C CA . SER A 1 90 ? 0.206 8.074 -3.284 1.00 51.38 90 SER A CA 1
ATOM 758 C C . SER A 1 90 ? -0.964 8.287 -4.245 1.00 51.38 90 SER A C 1
ATOM 760 O O . SER A 1 90 ? -1.498 7.325 -4.799 1.00 51.38 90 SER A O 1
ATOM 762 N N . LYS A 1 91 ? -1.295 9.555 -4.525 1.00 55.25 91 LYS A N 1
ATOM 763 C CA . LYS A 1 91 ? -2.373 9.958 -5.438 1.00 55.25 91 LYS A CA 1
ATOM 764 C C . LYS A 1 91 ? -2.134 9.461 -6.860 1.00 55.25 91 LYS A C 1
ATOM 766 O O . LYS A 1 91 ? -3.060 8.994 -7.520 1.00 55.25 91 LYS A O 1
ATOM 771 N N . TYR A 1 92 ? -0.887 9.527 -7.318 1.00 60.78 92 TYR A N 1
ATOM 772 C CA . TYR A 1 92 ? -0.501 9.033 -8.631 1.00 60.78 92 TYR A CA 1
ATOM 773 C C . TYR A 1 92 ? 0.114 7.646 -8.588 1.00 60.78 92 TYR A C 1
ATOM 775 O O . TYR A 1 92 ? 0.584 7.225 -9.628 1.00 60.78 92 TYR A O 1
ATOM 783 N N . LEU A 1 93 ? 0.088 6.900 -7.475 1.00 63.59 93 LEU A N 1
ATOM 784 C CA . LEU A 1 93 ? 0.777 5.607 -7.369 1.00 63.59 93 LEU A CA 1
ATOM 785 C C . LEU A 1 93 ? 0.444 4.690 -8.557 1.00 63.59 93 LEU A C 1
ATOM 787 O O . LEU A 1 93 ? 1.351 4.184 -9.205 1.00 63.59 93 LEU A O 1
ATOM 791 N N . LYS A 1 94 ? -0.841 4.572 -8.927 1.00 61.00 94 LYS A N 1
ATOM 792 C CA . LYS A 1 94 ? -1.297 3.814 -10.111 1.00 61.00 94 LYS A CA 1
ATOM 793 C C . LYS A 1 94 ? -0.734 4.355 -11.433 1.00 61.00 94 LYS A C 1
ATOM 795 O O . LYS A 1 94 ? -0.275 3.579 -12.264 1.00 61.00 94 LYS A O 1
ATOM 800 N N . LEU A 1 95 ? -0.747 5.676 -11.617 1.00 63.59 95 LEU A N 1
ATOM 801 C CA . LEU A 1 95 ? -0.176 6.345 -12.793 1.00 63.59 95 LEU A CA 1
ATOM 802 C C . LEU A 1 95 ? 1.347 6.145 -12.857 1.00 63.59 95 LEU A C 1
ATOM 804 O O . LEU A 1 95 ? 1.908 5.881 -13.910 1.00 63.59 95 LEU A O 1
ATOM 808 N N . TYR A 1 96 ? 1.996 6.238 -11.704 1.00 63.50 96 TYR A N 1
ATOM 809 C CA . TYR A 1 96 ? 3.419 6.084 -11.469 1.00 63.50 96 TYR A CA 1
ATOM 810 C C . TYR A 1 96 ? 3.858 4.676 -11.877 1.00 63.50 96 TYR A C 1
ATOM 812 O O . TYR A 1 96 ? 4.690 4.514 -12.759 1.00 63.50 96 TYR A O 1
ATOM 820 N N . ILE A 1 97 ? 3.178 3.653 -11.359 1.00 64.62 97 ILE A N 1
ATOM 821 C CA . ILE A 1 97 ? 3.345 2.248 -11.756 1.00 64.62 97 ILE A CA 1
ATOM 822 C C . ILE A 1 97 ? 3.209 2.067 -13.275 1.00 64.62 97 ILE A C 1
ATOM 824 O O . ILE A 1 97 ? 4.035 1.392 -13.897 1.00 64.62 97 ILE A O 1
ATOM 828 N N . LEU A 1 98 ? 2.184 2.675 -13.880 1.00 66.00 98 LEU A N 1
ATOM 829 C CA . LEU A 1 98 ? 1.927 2.572 -15.314 1.00 66.00 98 LEU A CA 1
ATOM 830 C C . LEU A 1 98 ? 3.074 3.185 -16.134 1.00 66.00 98 LEU A C 1
ATOM 832 O O . LEU A 1 98 ? 3.644 2.516 -16.996 1.00 66.00 98 LEU A O 1
ATOM 836 N N . PHE A 1 99 ? 3.479 4.418 -15.816 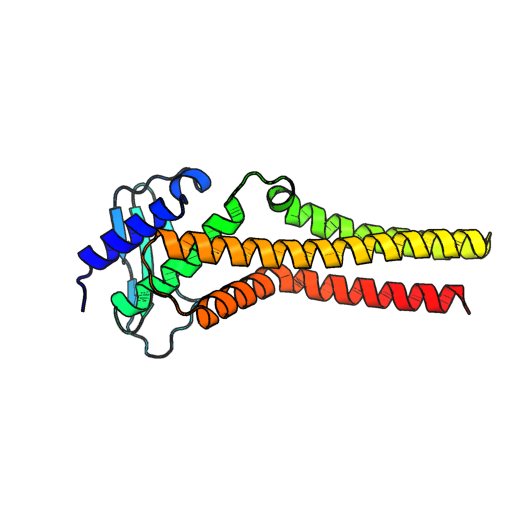1.00 69.69 99 PHE A N 1
ATOM 837 C CA . PHE A 1 99 ? 4.593 5.093 -16.486 1.00 69.69 99 PHE A CA 1
ATOM 838 C C . PHE A 1 99 ? 5.892 4.302 -16.381 1.00 69.69 99 PHE A C 1
ATOM 840 O O . PHE A 1 99 ? 6.695 4.318 -17.302 1.00 69.69 99 PHE A O 1
ATOM 847 N N . HIS A 1 100 ? 6.106 3.603 -15.274 1.00 66.38 100 HIS A N 1
ATOM 848 C CA . HIS A 1 100 ? 7.367 2.913 -14.982 1.00 66.38 100 HIS A CA 1
ATOM 849 C C . HIS A 1 100 ? 7.459 1.534 -15.598 1.00 66.38 100 HIS A C 1
ATOM 851 O O . HIS A 1 100 ? 8.542 0.973 -15.718 1.00 66.38 100 HIS A O 1
ATOM 857 N N . THR A 1 101 ? 6.315 1.011 -16.011 1.00 66.81 101 THR A N 1
ATOM 858 C CA . THR A 1 101 ? 6.231 -0.164 -16.865 1.00 66.81 101 THR A CA 1
ATOM 859 C C . THR A 1 101 ? 6.470 0.227 -18.319 1.00 66.81 101 THR A C 1
ATOM 861 O O . THR A 1 101 ? 7.216 -0.434 -19.037 1.00 66.81 101 THR A O 1
ATOM 864 N N . ILE A 1 102 ? 5.852 1.332 -18.739 1.00 74.81 102 ILE A N 1
ATOM 865 C CA . ILE A 1 102 ? 5.850 1.783 -20.128 1.00 74.81 102 ILE A CA 1
ATOM 866 C C . ILE A 1 102 ? 7.193 2.411 -20.522 1.00 74.81 102 ILE A C 1
ATOM 868 O O . ILE A 1 102 ? 7.675 2.133 -21.614 1.00 74.81 102 ILE A O 1
ATOM 872 N N . LEU A 1 103 ? 7.828 3.219 -19.661 1.00 77.75 103 LEU A N 1
ATOM 873 C CA . LEU A 1 103 ? 9.082 3.909 -20.009 1.00 77.75 103 LEU A CA 1
ATOM 874 C C . LEU A 1 103 ? 10.202 2.935 -20.395 1.00 77.75 103 LEU A C 1
ATOM 876 O O . LEU A 1 103 ? 10.748 3.106 -21.481 1.00 77.75 103 LEU A O 1
ATOM 880 N N . PRO A 1 104 ? 10.529 1.913 -19.579 1.00 74.38 104 PRO A N 1
ATOM 881 C CA . PRO A 1 104 ? 11.578 0.957 -19.924 1.00 74.38 104 PRO A CA 1
ATOM 882 C C . PRO A 1 104 ? 11.261 0.159 -21.196 1.00 74.38 104 PRO A C 1
ATOM 884 O O . PRO A 1 104 ? 12.155 -0.163 -21.974 1.00 74.38 104 PRO A O 1
ATOM 887 N N . PHE A 1 105 ? 9.977 -0.122 -21.442 1.00 77.50 105 PHE A N 1
ATOM 888 C CA . PHE A 1 105 ? 9.524 -0.776 -22.668 1.00 77.50 105 PHE A CA 1
ATOM 889 C C . PHE A 1 105 ? 9.711 0.120 -23.903 1.00 77.50 105 PHE A C 1
ATOM 891 O O . PHE A 1 105 ? 10.207 -0.332 -24.933 1.00 77.50 105 PHE A O 1
ATOM 898 N N . ILE A 1 106 ? 9.375 1.408 -23.789 1.00 84.12 106 ILE A N 1
ATOM 899 C CA . ILE A 1 106 ? 9.610 2.404 -24.841 1.00 84.12 106 ILE A CA 1
ATOM 900 C C . ILE A 1 106 ? 11.112 2.551 -25.106 1.00 84.12 106 ILE A C 1
ATOM 902 O O . ILE A 1 106 ? 11.519 2.517 -26.266 1.00 84.12 106 ILE A O 1
ATOM 906 N N . THR A 1 107 ? 11.939 2.676 -24.060 1.00 83.31 107 THR A N 1
ATOM 907 C CA . THR A 1 107 ? 13.397 2.801 -24.223 1.00 83.31 107 THR A CA 1
ATOM 908 C C . THR A 1 107 ? 13.994 1.566 -24.880 1.00 83.31 107 THR A C 1
ATOM 910 O O . THR A 1 107 ? 14.846 1.720 -25.745 1.00 83.31 107 THR A O 1
ATOM 913 N N . PHE A 1 108 ? 13.497 0.367 -24.557 1.00 82.00 108 PHE A N 1
ATOM 914 C CA . PHE A 1 108 ? 13.917 -0.874 -25.209 1.00 82.00 108 PHE A CA 1
ATOM 915 C C . PHE A 1 108 ? 13.628 -0.867 -26.716 1.00 82.00 108 PHE A C 1
ATOM 917 O O . PHE A 1 108 ? 14.523 -1.099 -27.529 1.00 82.00 108 PHE A O 1
ATOM 924 N N . ILE A 1 109 ? 12.384 -0.564 -27.107 1.00 84.38 109 ILE A N 1
ATOM 925 C CA . ILE A 1 109 ? 12.005 -0.503 -28.527 1.00 84.38 109 ILE A CA 1
ATOM 926 C C . ILE A 1 109 ? 12.866 0.533 -29.259 1.00 84.38 109 ILE A C 1
ATOM 928 O O . ILE A 1 109 ? 13.374 0.261 -30.347 1.00 84.38 109 ILE A O 1
ATOM 932 N N . LEU A 1 110 ? 13.077 1.701 -28.647 1.00 89.06 110 LEU A N 1
ATOM 933 C CA . LEU A 1 110 ? 13.951 2.742 -29.185 1.00 89.06 110 LEU A CA 1
ATOM 934 C C . LEU A 1 110 ? 15.401 2.270 -29.329 1.00 89.06 110 LEU A C 1
ATOM 936 O O . LEU A 1 110 ? 15.991 2.501 -30.381 1.00 89.06 110 LEU A O 1
ATOM 940 N N . ALA A 1 111 ? 15.966 1.593 -28.328 1.00 87.81 111 ALA A N 1
ATOM 941 C CA . ALA A 1 111 ? 17.330 1.076 -28.382 1.00 87.81 111 ALA A CA 1
ATOM 942 C C . ALA A 1 111 ? 17.498 0.066 -29.526 1.00 87.81 111 ALA A C 1
ATOM 944 O O . ALA A 1 111 ? 18.455 0.171 -30.294 1.00 87.81 111 ALA A O 1
ATOM 945 N N . MET A 1 112 ? 16.536 -0.845 -29.713 1.00 85.44 112 MET A N 1
ATOM 946 C CA . MET A 1 112 ? 16.555 -1.797 -30.829 1.00 85.44 112 MET A CA 1
ATOM 947 C C . MET A 1 112 ? 16.480 -1.110 -32.196 1.00 85.44 112 MET A C 1
ATOM 949 O O . MET A 1 112 ? 17.251 -1.449 -33.094 1.00 85.44 112 MET A O 1
ATOM 953 N N . LEU A 1 113 ? 15.586 -0.129 -32.360 1.00 88.69 113 LEU A N 1
ATOM 954 C CA . LEU A 1 113 ? 15.477 0.630 -33.610 1.00 88.69 113 LEU A CA 1
ATOM 955 C C . LEU A 1 113 ? 16.770 1.401 -33.898 1.00 88.69 113 LEU A C 1
ATOM 957 O O . LEU A 1 113 ? 17.287 1.352 -35.015 1.00 88.69 113 LEU A O 1
ATOM 961 N N . VAL A 1 114 ? 17.329 2.065 -32.884 1.00 91.81 114 VAL A N 1
ATOM 962 C CA . VAL A 1 114 ? 18.560 2.855 -33.008 1.00 91.81 114 VAL A CA 1
ATOM 963 C C . VAL A 1 114 ? 19.784 1.972 -33.240 1.00 91.81 114 VAL A C 1
ATOM 965 O O . VAL A 1 114 ? 20.677 2.406 -33.964 1.00 91.81 114 VAL A O 1
ATOM 968 N N . LYS A 1 115 ? 19.820 0.731 -32.731 1.00 89.06 115 LYS A N 1
ATOM 969 C CA . LYS A 1 115 ? 20.938 -0.212 -32.942 1.00 89.06 115 LYS A CA 1
ATOM 970 C C . LYS A 1 115 ? 21.270 -0.381 -34.425 1.00 89.06 115 LYS A C 1
ATOM 972 O O . LYS A 1 115 ? 22.443 -0.444 -34.777 1.00 89.06 115 LYS A O 1
ATOM 977 N N . SER A 1 116 ? 20.251 -0.398 -35.288 1.00 87.56 116 SER A N 1
ATOM 978 C CA . SER A 1 116 ? 20.434 -0.521 -36.742 1.00 87.56 116 SER A CA 1
ATOM 979 C C . SER A 1 116 ? 21.195 0.654 -37.380 1.00 87.56 116 SER A C 1
ATOM 981 O O . SER A 1 116 ? 21.761 0.496 -38.458 1.00 87.56 116 SER A O 1
ATOM 983 N N . TYR A 1 117 ? 21.263 1.802 -36.698 1.00 91.62 117 TYR A N 1
ATOM 984 C CA . TYR A 1 117 ? 21.941 3.017 -37.159 1.00 91.62 117 TYR A CA 1
ATOM 985 C C . TYR A 1 117 ? 23.195 3.357 -36.340 1.00 91.62 117 TYR A C 1
ATOM 987 O O . TYR A 1 117 ? 24.163 3.885 -36.881 1.00 91.62 117 TYR A O 1
ATOM 995 N N . SER A 1 118 ? 23.183 3.103 -35.028 1.00 93.25 118 SER A N 1
ATOM 996 C CA . SER A 1 118 ? 24.272 3.446 -34.111 1.00 93.25 118 SER A CA 1
ATOM 997 C C . SER A 1 118 ? 24.270 2.549 -32.875 1.00 93.25 118 SER A C 1
ATOM 999 O O . SER A 1 118 ? 23.404 2.662 -32.004 1.00 93.25 118 SER A O 1
ATOM 1001 N N . LEU A 1 119 ? 25.303 1.709 -32.753 1.00 91.06 119 LEU A N 1
ATOM 1002 C CA . LEU A 1 119 ? 25.528 0.879 -31.567 1.00 91.06 119 LEU A CA 1
ATOM 1003 C C . LEU A 1 119 ? 25.705 1.736 -30.305 1.00 91.06 119 LEU A C 1
ATOM 1005 O O . LEU A 1 119 ? 25.108 1.456 -29.270 1.00 91.06 119 LEU A O 1
ATOM 1009 N N . LEU A 1 120 ? 26.489 2.814 -30.399 1.00 93.00 120 LEU A N 1
ATOM 1010 C CA . LEU A 1 120 ? 26.741 3.712 -29.271 1.00 93.00 120 LEU A CA 1
ATOM 1011 C C . LEU A 1 120 ? 25.458 4.435 -28.830 1.00 93.00 120 LEU A C 1
ATOM 1013 O O . LEU A 1 120 ? 25.217 4.577 -27.634 1.00 93.00 120 LEU A O 1
ATOM 1017 N N . GLY A 1 121 ? 24.605 4.832 -29.782 1.00 90.94 121 GLY A N 1
ATOM 1018 C CA . GLY A 1 121 ? 23.292 5.408 -29.485 1.00 90.94 121 GLY A CA 1
ATOM 1019 C C . GLY A 1 121 ? 22.370 4.423 -28.762 1.00 90.94 121 GLY A C 1
ATOM 1020 O O . GLY A 1 121 ? 21.749 4.790 -27.766 1.00 90.94 121 GLY A O 1
ATOM 1021 N N . ALA A 1 122 ? 22.333 3.164 -29.210 1.00 90.94 122 ALA A N 1
ATOM 1022 C CA . ALA A 1 122 ? 21.547 2.113 -28.565 1.00 90.94 122 ALA A CA 1
ATOM 1023 C C . ALA A 1 122 ? 22.006 1.847 -27.122 1.00 90.94 122 ALA A C 1
ATOM 1025 O O . ALA A 1 122 ? 21.172 1.804 -26.221 1.00 90.94 122 ALA A O 1
ATOM 1026 N N . ILE A 1 123 ? 23.323 1.766 -26.884 1.00 91.88 123 ILE A N 1
ATOM 1027 C CA . ILE A 1 123 ? 23.897 1.578 -25.540 1.00 91.88 123 ILE A CA 1
ATOM 1028 C C . ILE A 1 123 ? 23.484 2.715 -24.593 1.00 91.88 123 ILE A C 1
ATOM 1030 O O . ILE A 1 123 ? 23.091 2.456 -23.457 1.00 91.88 123 ILE A O 1
ATOM 1034 N N . ILE A 1 124 ? 23.540 3.975 -25.041 1.00 93.00 124 ILE A N 1
ATOM 1035 C CA . ILE A 1 124 ? 23.149 5.125 -24.206 1.00 93.00 124 ILE A CA 1
ATOM 1036 C C . ILE A 1 124 ? 21.665 5.045 -23.821 1.00 93.00 124 ILE A C 1
ATOM 1038 O O . ILE A 1 124 ? 21.323 5.270 -22.658 1.00 93.00 124 ILE A O 1
ATOM 1042 N N . ILE A 1 125 ? 20.788 4.705 -24.770 1.00 90.94 125 ILE A N 1
ATOM 1043 C CA . ILE A 1 125 ? 19.346 4.573 -24.515 1.00 90.94 125 ILE A CA 1
ATOM 1044 C C . ILE A 1 125 ? 19.073 3.454 -23.499 1.00 90.94 125 ILE A C 1
ATOM 1046 O O . ILE A 1 125 ? 18.279 3.651 -22.575 1.00 90.94 125 ILE A O 1
ATOM 1050 N N . ASP A 1 126 ? 19.764 2.320 -23.610 1.00 88.75 126 ASP A N 1
ATOM 1051 C CA . ASP A 1 126 ? 19.588 1.189 -22.692 1.00 88.75 126 ASP A CA 1
ATOM 1052 C C . ASP A 1 126 ? 20.117 1.470 -21.278 1.00 88.75 126 ASP A C 1
ATOM 1054 O O . ASP A 1 126 ? 19.502 1.071 -20.282 1.00 88.75 126 ASP A O 1
ATOM 1058 N N . ILE A 1 127 ? 21.207 2.237 -21.156 1.00 90.81 127 ILE A N 1
ATOM 1059 C CA . ILE A 1 127 ? 21.688 2.743 -19.860 1.00 90.81 127 ILE A CA 1
ATOM 1060 C C . ILE A 1 127 ? 20.633 3.648 -19.214 1.00 90.81 127 ILE A C 1
ATOM 1062 O O . ILE A 1 127 ? 20.359 3.512 -18.019 1.00 90.81 127 ILE A O 1
ATOM 1066 N N . ILE A 1 128 ? 20.008 4.543 -19.989 1.00 90.12 128 ILE A N 1
ATOM 1067 C CA . ILE A 1 128 ? 18.940 5.424 -19.493 1.00 90.12 128 ILE A CA 1
ATOM 1068 C C . ILE A 1 128 ? 17.748 4.589 -19.003 1.00 90.12 128 ILE A C 1
ATOM 1070 O O . ILE A 1 128 ? 17.296 4.783 -17.871 1.00 90.12 128 ILE A O 1
ATOM 1074 N N . GLY A 1 129 ? 17.285 3.620 -19.802 1.00 86.56 129 GLY A N 1
ATOM 1075 C CA . GLY A 1 129 ? 16.204 2.700 -19.423 1.00 86.56 129 GLY A CA 1
ATOM 1076 C C . GLY A 1 129 ? 16.513 1.908 -18.146 1.00 86.56 129 GLY A C 1
ATOM 1077 O O . GLY A 1 129 ? 15.672 1.806 -17.248 1.00 86.56 129 GLY A O 1
ATOM 1078 N N . THR A 1 130 ? 17.752 1.430 -18.010 1.00 87.62 130 THR A N 1
ATOM 1079 C CA . THR A 1 130 ? 18.240 0.741 -16.803 1.00 87.62 130 THR A CA 1
ATOM 1080 C C . THR A 1 130 ? 18.237 1.666 -15.581 1.00 87.62 130 THR A C 1
ATOM 1082 O O . THR A 1 130 ? 17.775 1.280 -14.505 1.00 87.62 130 THR A O 1
ATOM 1085 N N . GLY A 1 131 ? 18.714 2.906 -15.728 1.00 86.62 131 GLY A N 1
ATOM 1086 C CA . GLY A 1 131 ? 18.740 3.893 -14.644 1.00 86.62 131 GLY A CA 1
ATOM 1087 C C . GLY A 1 131 ? 17.340 4.247 -14.135 1.00 86.62 131 GLY A C 1
ATOM 1088 O O . GLY A 1 131 ? 17.115 4.302 -12.923 1.00 86.62 131 GLY A O 1
ATOM 1089 N N . ILE A 1 132 ? 16.386 4.402 -15.056 1.00 83.94 132 ILE A N 1
ATOM 1090 C CA . ILE A 1 132 ? 14.964 4.601 -14.751 1.00 83.94 132 ILE A CA 1
ATOM 1091 C C . ILE A 1 132 ? 14.424 3.429 -13.910 1.00 83.94 132 ILE A C 1
ATOM 1093 O O . ILE A 1 132 ? 13.815 3.648 -12.861 1.00 83.94 132 ILE A O 1
ATOM 1097 N N . LEU A 1 133 ? 14.709 2.186 -14.313 1.00 81.81 133 LEU A N 1
ATOM 1098 C CA . LEU A 1 133 ? 14.290 0.987 -13.581 1.00 81.81 133 LEU A CA 1
ATOM 1099 C C . LEU A 1 133 ? 14.862 0.944 -12.149 1.00 81.81 133 LEU A C 1
ATOM 1101 O O . LEU A 1 133 ? 14.125 0.712 -11.186 1.00 81.81 133 LEU A O 1
ATOM 1105 N N . ILE A 1 134 ? 16.165 1.210 -11.990 1.00 83.81 134 ILE A N 1
ATOM 1106 C CA . ILE A 1 134 ? 16.846 1.217 -10.682 1.00 83.81 134 ILE A CA 1
ATOM 1107 C C . ILE A 1 134 ? 16.239 2.270 -9.750 1.00 83.81 134 ILE A C 1
ATOM 1109 O O . ILE A 1 134 ? 15.950 1.980 -8.584 1.00 83.81 134 ILE A O 1
ATOM 1113 N N . TYR A 1 135 ? 16.013 3.482 -10.260 1.00 82.06 135 TYR A N 1
ATOM 1114 C CA . TYR A 1 135 ? 15.384 4.564 -9.503 1.00 82.06 135 TYR A CA 1
ATOM 1115 C C . TYR A 1 135 ? 14.021 4.137 -8.927 1.00 82.06 135 TYR A C 1
ATOM 1117 O O . TYR A 1 135 ? 13.720 4.401 -7.757 1.00 82.06 135 TYR A O 1
ATOM 1125 N N . PHE A 1 136 ? 13.233 3.373 -9.688 1.00 75.12 136 PHE A N 1
ATOM 1126 C CA . PHE A 1 136 ? 11.941 2.864 -9.224 1.00 75.12 136 PHE A CA 1
ATOM 1127 C C . PHE A 1 136 ? 12.035 1.769 -8.177 1.00 75.12 136 PHE A C 1
ATOM 1129 O O . PHE A 1 136 ? 11.239 1.764 -7.232 1.00 75.12 136 PHE A O 1
ATOM 1136 N N . ILE A 1 137 ? 13.019 0.876 -8.284 1.00 77.25 137 ILE A N 1
ATOM 1137 C CA . ILE A 1 137 ? 13.285 -0.116 -7.237 1.00 77.25 137 ILE A CA 1
ATOM 1138 C C . ILE A 1 137 ? 13.551 0.597 -5.905 1.00 77.25 137 ILE A C 1
ATOM 1140 O O . ILE A 1 137 ? 12.950 0.248 -4.883 1.00 77.25 137 ILE A O 1
ATOM 1144 N N . ILE A 1 138 ? 14.386 1.638 -5.921 1.00 81.12 138 ILE A N 1
ATOM 1145 C CA . ILE A 1 138 ? 14.719 2.423 -4.725 1.00 81.12 138 ILE A CA 1
ATOM 1146 C C . ILE A 1 138 ? 13.471 3.093 -4.144 1.00 81.12 138 ILE A C 1
ATOM 1148 O O . ILE A 1 138 ? 13.217 3.001 -2.939 1.00 81.12 138 ILE A O 1
ATOM 1152 N N . LEU A 1 139 ? 12.654 3.729 -4.983 1.00 74.06 139 LEU A N 1
ATOM 1153 C CA . LEU A 1 139 ? 11.427 4.376 -4.524 1.00 74.06 139 LEU A CA 1
ATOM 1154 C C . LEU A 1 139 ? 10.428 3.402 -3.914 1.00 74.06 139 LEU A C 1
ATOM 1156 O O . LEU A 1 139 ? 9.873 3.685 -2.852 1.00 74.06 139 LEU A O 1
ATOM 1160 N N . LYS A 1 140 ? 10.245 2.232 -4.526 1.00 74.12 140 LYS A N 1
ATOM 1161 C CA . LYS A 1 140 ? 9.386 1.174 -3.990 1.00 74.12 140 LYS A CA 1
ATOM 1162 C C . LYS A 1 140 ? 9.855 0.708 -2.608 1.00 74.12 140 LYS A C 1
ATOM 1164 O O . LYS A 1 140 ? 9.038 0.542 -1.699 1.00 74.12 140 LYS A O 1
ATOM 1169 N N . ILE A 1 141 ? 11.166 0.535 -2.420 1.00 76.94 141 ILE A N 1
ATOM 1170 C CA . ILE A 1 141 ? 11.754 0.184 -1.116 1.00 76.94 141 ILE A CA 1
ATOM 1171 C C . ILE A 1 141 ? 11.500 1.296 -0.089 1.00 76.94 141 ILE A C 1
ATOM 1173 O O . ILE A 1 141 ? 11.102 1.012 1.044 1.00 76.94 141 ILE A O 1
ATOM 1177 N N . ASN A 1 142 ? 11.697 2.557 -0.476 1.00 75.62 142 ASN A N 1
ATOM 1178 C CA . ASN A 1 142 ? 11.457 3.707 0.397 1.00 75.62 142 ASN A CA 1
ATOM 1179 C C . ASN A 1 142 ? 9.982 3.834 0.790 1.00 75.62 142 ASN A C 1
ATOM 1181 O O . ASN A 1 142 ? 9.682 4.140 1.945 1.00 75.62 142 ASN A O 1
ATOM 1185 N N . TRP A 1 143 ? 9.063 3.533 -0.128 1.00 72.12 143 TRP A N 1
ATOM 1186 C CA . TRP A 1 143 ? 7.630 3.522 0.148 1.00 72.12 143 TRP A CA 1
ATOM 1187 C C . TRP A 1 143 ? 7.264 2.440 1.166 1.00 72.12 143 TRP A C 1
ATOM 1189 O O . TRP A 1 143 ? 6.632 2.739 2.177 1.00 72.12 143 TRP A O 1
ATOM 1199 N N . LYS A 1 144 ? 7.775 1.213 0.994 1.00 75.00 144 LYS A N 1
ATOM 1200 C CA . LYS A 1 144 ? 7.597 0.130 1.976 1.00 75.00 144 LYS A CA 1
ATOM 1201 C C . LYS A 1 144 ? 8.096 0.521 3.372 1.00 75.00 144 LYS A C 1
ATOM 1203 O O . LYS A 1 144 ? 7.415 0.275 4.366 1.00 75.00 144 LYS A O 1
ATOM 1208 N N . LYS A 1 145 ? 9.277 1.147 3.460 1.00 76.88 145 LYS A N 1
ATOM 1209 C CA . LYS A 1 145 ? 9.824 1.651 4.734 1.00 76.88 145 LYS A CA 1
ATOM 1210 C C . LYS A 1 145 ? 8.927 2.728 5.351 1.00 76.88 145 LYS A C 1
ATOM 1212 O O . LYS A 1 145 ? 8.710 2.713 6.560 1.00 76.88 145 LYS A O 1
ATOM 1217 N N . ARG A 1 146 ? 8.397 3.639 4.530 1.00 72.56 146 ARG A N 1
ATOM 1218 C CA . ARG A 1 146 ? 7.500 4.716 4.968 1.00 72.56 146 ARG A CA 1
ATOM 1219 C C . ARG A 1 146 ? 6.194 4.162 5.538 1.00 72.56 146 ARG A C 1
ATOM 1221 O O . ARG A 1 146 ? 5.814 4.576 6.627 1.00 72.56 146 ARG A O 1
ATOM 1228 N N . VAL A 1 147 ? 5.559 3.207 4.855 1.00 71.00 147 VAL A N 1
ATOM 1229 C CA . VAL A 1 147 ? 4.344 2.531 5.346 1.00 71.00 147 VAL A CA 1
ATOM 1230 C C . VAL A 1 147 ? 4.608 1.888 6.709 1.00 71.00 147 VAL A C 1
ATOM 1232 O O . VAL A 1 147 ? 3.869 2.138 7.655 1.00 71.00 147 VAL A O 1
ATOM 1235 N N . LEU A 1 148 ? 5.717 1.155 6.858 1.00 77.44 148 LEU A N 1
ATOM 1236 C CA . LEU A 1 148 ? 6.070 0.519 8.131 1.00 77.44 148 LEU A CA 1
ATOM 1237 C C . LEU A 1 148 ? 6.265 1.528 9.277 1.00 77.44 148 LEU A C 1
ATOM 1239 O O . LEU A 1 148 ? 5.770 1.306 10.381 1.00 77.44 148 LEU A O 1
ATOM 1243 N N . LEU A 1 149 ? 6.979 2.633 9.033 1.00 74.94 149 LEU A N 1
ATOM 1244 C CA . LEU A 1 149 ? 7.165 3.686 10.039 1.00 74.94 149 LEU A CA 1
ATOM 1245 C C . LEU A 1 149 ? 5.826 4.286 10.482 1.00 74.94 149 LEU A C 1
ATOM 1247 O O . LEU A 1 149 ? 5.620 4.496 11.673 1.00 74.94 149 LEU A O 1
ATOM 1251 N N . ARG A 1 150 ? 4.899 4.503 9.545 1.00 70.00 150 ARG A N 1
ATOM 1252 C CA . ARG A 1 150 ? 3.576 5.055 9.863 1.00 70.00 150 ARG A CA 1
ATOM 1253 C C . ARG A 1 150 ? 2.701 4.081 10.627 1.00 70.00 150 ARG A C 1
ATOM 1255 O O . ARG A 1 150 ? 2.053 4.500 11.575 1.00 70.00 150 ARG A O 1
ATOM 1262 N N . PHE A 1 151 ? 2.738 2.795 10.291 1.00 74.31 151 PHE A N 1
ATOM 1263 C CA . PHE A 1 151 ? 2.064 1.777 11.094 1.00 74.31 151 PHE A CA 1
ATOM 1264 C C . PHE A 1 151 ? 2.546 1.840 12.547 1.00 74.31 151 PHE A C 1
ATOM 1266 O O . PHE A 1 151 ? 1.727 1.929 13.456 1.00 74.31 151 PHE A O 1
ATOM 1273 N N . ARG A 1 152 ? 3.865 1.894 12.777 1.00 76.62 152 ARG A N 1
ATOM 1274 C CA . ARG A 1 152 ? 4.422 2.022 14.136 1.00 76.62 152 ARG A CA 1
ATOM 1275 C C . ARG A 1 152 ? 3.935 3.275 14.862 1.00 76.62 152 ARG A C 1
ATOM 1277 O O . ARG A 1 152 ? 3.586 3.195 16.034 1.00 76.62 152 ARG A O 1
ATOM 1284 N N . GLU A 1 153 ? 3.921 4.422 14.188 1.00 72.75 153 GLU A N 1
ATOM 1285 C CA . GLU A 1 153 ? 3.420 5.671 14.774 1.00 72.75 153 GLU A CA 1
ATOM 1286 C C . GLU A 1 153 ? 1.924 5.598 15.104 1.00 72.75 153 GLU A C 1
ATOM 1288 O O . GLU A 1 153 ? 1.522 6.036 16.179 1.00 72.75 153 GLU A O 1
ATOM 1293 N N . LEU A 1 154 ? 1.111 5.012 14.219 1.00 71.62 154 LEU A N 1
ATOM 1294 C CA . LEU A 1 154 ? -0.324 4.826 14.433 1.00 71.62 154 LEU A CA 1
ATOM 1295 C C . LEU A 1 154 ? -0.585 3.922 15.644 1.00 71.62 154 LEU A C 1
ATOM 1297 O O . LEU A 1 154 ? -1.282 4.344 16.562 1.00 71.62 154 LEU A O 1
ATOM 1301 N N . PHE A 1 155 ? 0.037 2.741 15.711 1.00 71.31 155 PHE A N 1
ATOM 1302 C CA . PHE A 1 155 ? -0.131 1.820 16.847 1.00 71.31 155 PHE A CA 1
ATOM 1303 C C . PHE A 1 155 ? 0.380 2.390 18.171 1.00 71.31 155 PHE A C 1
ATOM 1305 O O . PHE A 1 155 ? -0.213 2.150 19.221 1.00 71.31 155 PHE A O 1
ATOM 1312 N N . LYS A 1 156 ? 1.445 3.197 18.134 1.00 72.69 156 LYS A N 1
ATOM 1313 C CA . LYS A 1 156 ? 1.927 3.907 19.323 1.00 72.69 156 LYS A CA 1
ATOM 1314 C C . LYS A 1 156 ? 0.894 4.911 19.851 1.00 72.69 156 LYS A C 1
ATOM 1316 O O . LYS A 1 156 ? 0.808 5.093 21.061 1.00 72.69 156 LYS A O 1
ATOM 1321 N N . ASN A 1 157 ? 0.124 5.547 18.966 1.00 67.94 157 ASN A N 1
ATOM 1322 C CA . ASN A 1 157 ? -0.851 6.578 19.330 1.00 67.94 157 ASN A CA 1
ATOM 1323 C C . ASN A 1 157 ? -2.223 6.011 19.727 1.00 67.94 157 ASN A C 1
ATOM 1325 O O . ASN A 1 157 ? -2.880 6.599 20.580 1.00 67.94 157 ASN A O 1
ATOM 1329 N N . THR A 1 158 ? -2.647 4.878 19.157 1.00 67.19 158 THR A N 1
ATOM 1330 C CA . THR A 1 158 ? -3.944 4.250 19.483 1.00 67.19 158 THR A CA 1
ATOM 1331 C C . THR A 1 158 ? -3.949 3.515 20.828 1.00 67.19 158 THR A C 1
ATOM 1333 O O . THR A 1 158 ? -5.012 3.166 21.339 1.00 67.19 158 THR A O 1
ATOM 1336 N N . GLY A 1 159 ? -2.775 3.271 21.426 1.00 66.38 159 GLY A N 1
ATOM 1337 C CA . GLY A 1 159 ? -2.640 2.529 22.686 1.00 66.38 159 GLY A CA 1
ATOM 1338 C C . GLY A 1 159 ? -2.854 1.017 22.543 1.00 66.38 159 GLY A C 1
ATOM 1339 O O . GLY A 1 159 ? -2.948 0.314 23.547 1.00 66.38 159 GLY A O 1
ATOM 1340 N N . ILE A 1 160 ? -2.920 0.508 21.310 1.00 71.06 160 ILE A N 1
ATOM 1341 C CA . ILE A 1 160 ? -3.085 -0.918 21.017 1.00 71.06 160 ILE A CA 1
ATOM 1342 C C . ILE A 1 160 ? -1.715 -1.576 20.984 1.00 71.06 160 ILE A C 1
ATOM 1344 O O . ILE A 1 160 ? -0.863 -1.238 20.160 1.00 71.06 160 ILE A O 1
ATOM 1348 N N . PHE A 1 161 ? -1.510 -2.554 21.862 1.00 70.88 161 PHE A N 1
ATOM 1349 C CA . PHE A 1 161 ? -0.279 -3.326 21.872 1.00 70.88 161 PHE A CA 1
ATOM 1350 C C . PHE A 1 161 ? -0.329 -4.422 20.803 1.00 70.88 161 PHE A C 1
ATOM 1352 O O . PHE A 1 161 ? -1.052 -5.409 20.929 1.00 70.88 161 PHE A O 1
ATOM 1359 N N . LEU A 1 162 ? 0.474 -4.256 19.754 1.00 72.44 162 LEU A N 1
ATOM 1360 C CA . LEU A 1 162 ? 0.734 -5.281 18.750 1.00 72.44 162 LEU A CA 1
ATOM 1361 C C . LEU A 1 162 ? 2.236 -5.570 18.728 1.00 72.44 162 LEU A C 1
ATOM 1363 O O . LEU A 1 162 ? 3.042 -4.643 18.653 1.00 72.44 162 LEU A O 1
ATOM 1367 N N . ALA A 1 163 ? 2.622 -6.847 18.766 1.00 79.19 163 ALA A N 1
ATOM 1368 C CA . ALA A 1 163 ? 4.028 -7.221 18.654 1.00 79.19 163 ALA A CA 1
ATOM 1369 C C . ALA A 1 163 ? 4.619 -6.731 17.319 1.00 79.19 163 ALA A C 1
ATOM 1371 O O . ALA A 1 163 ? 3.978 -6.811 16.266 1.00 79.19 163 ALA A O 1
ATOM 1372 N N . GLU A 1 164 ? 5.864 -6.256 17.350 1.00 75.94 164 GLU A N 1
ATOM 1373 C CA . GLU A 1 164 ? 6.552 -5.699 16.180 1.00 75.94 164 GLU A CA 1
ATOM 1374 C C . GLU A 1 164 ? 6.649 -6.715 15.027 1.00 75.94 164 GLU A C 1
ATOM 1376 O O . GLU A 1 164 ? 6.561 -6.323 13.859 1.00 75.94 164 GLU A O 1
ATOM 1381 N N . GLU A 1 165 ? 6.777 -8.021 15.312 1.00 79.56 165 GLU A N 1
ATOM 1382 C CA . GLU A 1 165 ? 6.739 -9.046 14.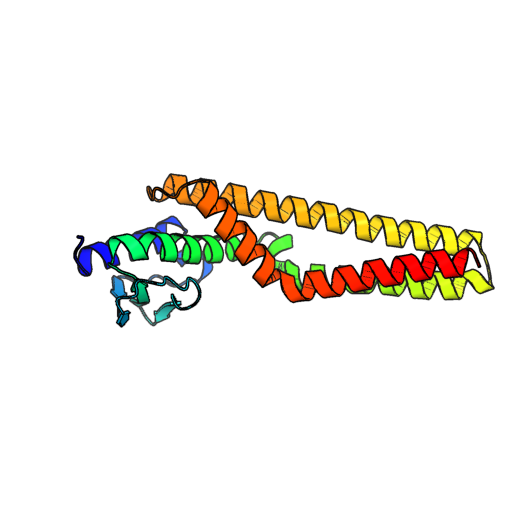260 1.00 79.56 165 GLU A CA 1
ATOM 1383 C C . GLU A 1 165 ? 5.395 -9.070 13.528 1.00 79.56 165 GLU A C 1
ATOM 1385 O O . GLU A 1 165 ? 5.371 -9.193 12.301 1.00 79.56 165 GLU A O 1
ATOM 1390 N N . ARG A 1 166 ? 4.279 -8.900 14.251 1.00 76.44 166 ARG A N 1
ATOM 1391 C CA . ARG A 1 166 ? 2.940 -8.874 13.650 1.00 76.44 166 ARG A CA 1
ATOM 1392 C C . ARG A 1 166 ? 2.717 -7.610 12.827 1.00 76.44 166 ARG A C 1
ATOM 1394 O O . ARG A 1 166 ? 2.210 -7.710 11.713 1.00 76.44 166 ARG A O 1
ATOM 1401 N N . ILE A 1 167 ? 3.169 -6.447 13.303 1.00 74.44 167 ILE A N 1
ATOM 1402 C CA . ILE A 1 167 ? 3.103 -5.194 12.526 1.00 74.44 167 ILE A CA 1
ATOM 1403 C C . ILE A 1 167 ? 3.871 -5.353 11.206 1.00 74.44 167 ILE A C 1
ATOM 1405 O O . ILE A 1 167 ? 3.351 -5.034 10.135 1.00 74.44 167 ILE A O 1
ATOM 1409 N N . LYS A 1 168 ? 5.093 -5.903 11.260 1.00 78.81 168 LYS A N 1
ATOM 1410 C CA . LYS A 1 168 ? 5.898 -6.185 10.060 1.00 78.81 168 LYS A CA 1
ATOM 1411 C C . LYS A 1 168 ? 5.228 -7.197 9.134 1.00 78.81 168 LYS A C 1
ATOM 1413 O O . LYS A 1 168 ? 5.306 -7.025 7.916 1.00 78.81 168 LYS A O 1
ATOM 1418 N N . TYR A 1 169 ? 4.608 -8.238 9.688 1.00 81.06 169 TYR A N 1
ATOM 1419 C CA . TYR A 1 169 ? 3.880 -9.246 8.921 1.00 81.06 169 TYR A CA 1
ATOM 1420 C C . TYR A 1 169 ? 2.733 -8.613 8.128 1.00 81.06 169 TYR A C 1
ATOM 1422 O O . TYR A 1 169 ? 2.714 -8.738 6.904 1.00 81.06 169 TYR A O 1
ATOM 1430 N N . TYR A 1 170 ? 1.853 -7.853 8.786 1.00 72.50 170 TYR A N 1
ATOM 1431 C CA . TYR A 1 170 ? 0.727 -7.196 8.119 1.00 72.50 170 TYR A CA 1
ATOM 1432 C C . TYR A 1 170 ? 1.177 -6.150 7.104 1.00 72.50 170 TYR A C 1
ATOM 1434 O O . TYR A 1 170 ? 0.720 -6.169 5.964 1.00 72.50 170 TYR A O 1
ATOM 1442 N N . ALA A 1 171 ? 2.148 -5.305 7.462 1.00 71.00 171 ALA A N 1
ATOM 1443 C CA . ALA A 1 171 ? 2.710 -4.332 6.530 1.00 71.00 171 ALA A CA 1
ATOM 1444 C C . ALA A 1 171 ? 3.323 -5.008 5.290 1.00 71.00 171 ALA A C 1
ATOM 1446 O O . A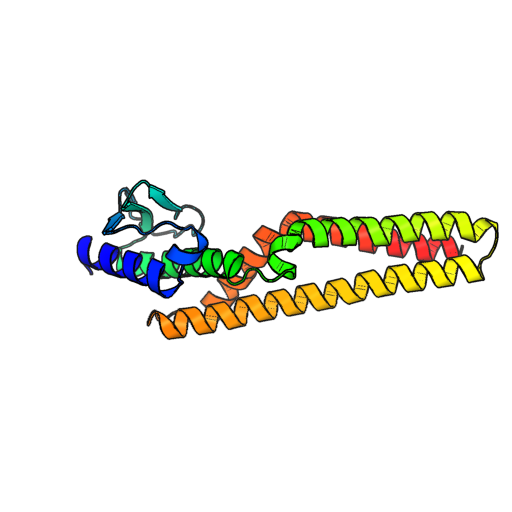LA A 1 171 ? 3.239 -4.474 4.185 1.00 71.00 171 ALA A O 1
ATOM 1447 N N . LYS A 1 172 ? 3.942 -6.190 5.445 1.00 75.25 172 LYS A N 1
ATOM 1448 C CA . LYS A 1 172 ? 4.478 -6.971 4.321 1.00 75.25 172 LYS A CA 1
ATOM 1449 C C . LYS A 1 172 ? 3.366 -7.605 3.485 1.00 75.25 172 LYS A C 1
ATOM 1451 O O . LYS A 1 172 ? 3.485 -7.544 2.265 1.00 75.25 172 LYS A O 1
ATOM 1456 N N . LYS A 1 173 ? 2.353 -8.213 4.112 1.00 71.81 173 LYS A N 1
ATOM 1457 C CA . LYS A 1 173 ? 1.226 -8.872 3.430 1.00 71.81 173 LYS A CA 1
ATOM 1458 C C . LYS A 1 173 ? 0.461 -7.862 2.572 1.00 71.81 173 LYS A C 1
ATOM 1460 O O . LYS A 1 173 ? 0.439 -7.993 1.358 1.00 71.81 173 LYS A O 1
ATOM 1465 N N . LEU A 1 174 ? 0.033 -6.756 3.172 1.00 65.94 174 LEU A N 1
ATOM 1466 C CA . LEU A 1 174 ? -0.708 -5.694 2.487 1.00 65.94 174 LEU A CA 1
ATOM 1467 C C . LEU A 1 174 ? 0.113 -5.016 1.375 1.00 65.94 174 LEU A C 1
ATOM 1469 O O . LEU A 1 174 ? -0.401 -4.716 0.300 1.00 65.94 174 LEU A O 1
ATOM 1473 N N . PHE A 1 175 ? 1.424 -4.834 1.586 1.00 67.81 175 PHE A N 1
ATOM 1474 C CA . PHE A 1 175 ? 2.331 -4.378 0.527 1.00 67.81 175 PHE A CA 1
ATOM 1475 C C . PHE A 1 175 ? 2.466 -5.394 -0.616 1.00 67.81 175 PHE A C 1
ATOM 1477 O O . PHE A 1 175 ? 2.700 -4.998 -1.751 1.00 67.81 175 PHE A O 1
ATOM 1484 N N . LEU A 1 176 ? 2.394 -6.697 -0.348 1.00 67.88 176 LEU A N 1
ATOM 1485 C CA . LEU A 1 176 ? 2.411 -7.701 -1.409 1.00 67.88 176 LEU A CA 1
ATOM 1486 C C . LEU A 1 176 ? 1.095 -7.670 -2.182 1.00 67.88 176 LEU A C 1
ATOM 1488 O O . LEU A 1 176 ? 1.159 -7.563 -3.403 1.00 67.88 176 LEU A O 1
ATOM 1492 N N . ASP A 1 177 ? -0.045 -7.653 -1.491 1.00 64.50 177 ASP A N 1
ATOM 1493 C CA . ASP A 1 177 ? -1.389 -7.692 -2.083 1.00 64.50 177 ASP A CA 1
ATOM 1494 C C . ASP A 1 177 ? -1.657 -6.476 -2.977 1.00 64.50 177 ASP A C 1
ATOM 1496 O O . ASP A 1 177 ? -2.019 -6.620 -4.147 1.00 64.50 177 ASP A O 1
ATOM 1500 N N . ALA A 1 178 ? -1.340 -5.269 -2.497 1.00 62.94 178 ALA A N 1
ATOM 1501 C CA . ALA A 1 178 ? -1.464 -4.046 -3.292 1.00 62.94 178 ALA A CA 1
ATOM 1502 C C . ALA A 1 178 ? -0.510 -4.004 -4.506 1.00 62.94 178 ALA A C 1
ATOM 1504 O O . ALA A 1 178 ? -0.704 -3.198 -5.419 1.00 62.94 178 ALA A O 1
ATOM 1505 N N . PHE A 1 179 ? 0.521 -4.860 -4.532 1.00 65.69 179 PHE A N 1
ATOM 1506 C CA . PHE A 1 179 ? 1.565 -4.858 -5.554 1.00 65.69 179 PHE A CA 1
ATOM 1507 C C . PHE A 1 179 ? 1.746 -6.191 -6.287 1.00 65.69 179 PHE A C 1
ATOM 1509 O O . PHE A 1 179 ? 2.738 -6.323 -6.999 1.00 65.69 179 PHE A O 1
ATOM 1516 N N . VAL A 1 180 ? 0.823 -7.158 -6.205 1.00 68.06 180 VAL A N 1
ATOM 1517 C CA . VAL A 1 180 ? 0.964 -8.459 -6.902 1.00 68.06 180 VAL A CA 1
ATOM 1518 C C . VAL A 1 180 ? 1.138 -8.262 -8.408 1.00 68.06 180 VAL A C 1
ATOM 1520 O O . VAL A 1 180 ? 2.140 -8.690 -8.983 1.00 68.06 180 VAL A O 1
ATOM 1523 N N . ILE A 1 181 ? 0.213 -7.532 -9.035 1.00 65.62 181 ILE A N 1
ATOM 1524 C CA . ILE A 1 181 ? 0.255 -7.223 -10.473 1.00 65.62 181 ILE A CA 1
ATOM 1525 C C . ILE A 1 181 ? 1.528 -6.434 -10.813 1.00 65.62 181 ILE A C 1
ATOM 1527 O O . ILE A 1 181 ? 2.186 -6.684 -11.817 1.00 65.62 181 ILE A O 1
ATOM 1531 N N . ILE A 1 182 ? 1.931 -5.527 -9.924 1.00 68.81 182 ILE A N 1
ATOM 1532 C CA . ILE A 1 182 ? 3.117 -4.681 -10.091 1.00 68.81 182 ILE A CA 1
ATOM 1533 C C . ILE A 1 182 ? 4.392 -5.520 -10.030 1.00 68.81 182 ILE A C 1
ATOM 1535 O O . ILE A 1 182 ? 5.317 -5.280 -10.793 1.00 68.81 182 ILE A O 1
ATOM 1539 N N . ASN A 1 183 ? 4.458 -6.506 -9.136 1.00 72.44 183 ASN A N 1
ATOM 1540 C CA . ASN A 1 183 ? 5.588 -7.422 -9.011 1.00 72.44 183 ASN A CA 1
ATOM 1541 C C . ASN A 1 183 ? 5.749 -8.265 -10.278 1.00 72.44 183 ASN A C 1
ATOM 1543 O O . ASN A 1 183 ? 6.869 -8.391 -10.769 1.00 72.44 183 ASN A O 1
ATOM 1547 N N . ALA A 1 184 ? 4.645 -8.789 -10.820 1.00 74.12 184 ALA A N 1
ATOM 1548 C CA . ALA A 1 184 ? 4.653 -9.567 -12.056 1.00 74.12 184 ALA A CA 1
ATOM 1549 C C . ALA A 1 184 ? 5.120 -8.724 -13.252 1.00 74.12 184 ALA A C 1
ATOM 1551 O O . ALA A 1 184 ? 6.041 -9.113 -13.969 1.00 74.12 184 ALA A O 1
ATOM 1552 N N . ILE A 1 185 ? 4.545 -7.530 -13.409 1.00 74.25 185 ILE A N 1
ATOM 1553 C CA . ILE A 1 185 ? 4.927 -6.582 -14.458 1.00 74.25 185 ILE A CA 1
ATOM 1554 C C . ILE A 1 185 ? 6.402 -6.184 -14.329 1.00 74.25 185 ILE A C 1
ATOM 1556 O O . ILE A 1 185 ? 7.127 -6.176 -15.315 1.00 74.25 185 ILE A O 1
ATOM 1560 N N . HIS A 1 186 ? 6.880 -5.912 -13.116 1.00 74.81 186 HIS A N 1
ATOM 1561 C CA . HIS A 1 186 ? 8.274 -5.540 -12.888 1.00 74.81 186 HIS A CA 1
ATOM 1562 C C . HIS A 1 186 ? 9.235 -6.685 -13.236 1.00 74.81 186 HIS A C 1
ATOM 1564 O O . HIS A 1 186 ? 10.273 -6.444 -13.849 1.00 74.81 186 HIS A O 1
ATOM 1570 N N . GLY A 1 187 ? 8.878 -7.931 -12.900 1.00 79.06 187 GLY A N 1
ATOM 1571 C CA . GLY A 1 187 ? 9.632 -9.113 -13.323 1.00 79.06 187 GLY A CA 1
ATOM 1572 C C . GLY A 1 187 ? 9.709 -9.231 -14.847 1.00 79.06 187 GLY A C 1
ATOM 1573 O O . GLY A 1 187 ? 10.780 -9.492 -15.392 1.00 79.06 187 GLY A O 1
ATOM 1574 N N . PHE A 1 188 ? 8.605 -8.947 -15.539 1.00 81.88 188 PHE A N 1
ATOM 1575 C CA . PHE A 1 188 ? 8.566 -8.908 -16.998 1.00 81.88 188 PHE A CA 1
ATOM 1576 C C . PHE A 1 188 ? 9.430 -7.779 -17.585 1.00 81.88 188 PHE A C 1
ATOM 1578 O O . PHE A 1 188 ? 10.191 -8.016 -18.520 1.00 81.88 188 PHE A O 1
ATOM 1585 N N . THR A 1 189 ? 9.400 -6.575 -17.008 1.00 78.88 189 THR A N 1
ATOM 1586 C CA . THR A 1 189 ? 10.256 -5.456 -17.436 1.00 78.88 189 THR A CA 1
ATOM 1587 C C . THR A 1 189 ? 11.745 -5.770 -17.262 1.00 78.88 189 THR A C 1
ATOM 1589 O O . THR A 1 189 ? 12.540 -5.483 -18.154 1.00 78.88 189 THR A O 1
ATOM 1592 N N . VAL A 1 190 ? 12.128 -6.396 -16.143 1.00 83.00 190 VAL A N 1
ATOM 1593 C CA . VAL A 1 190 ? 13.506 -6.862 -15.902 1.00 83.00 190 VAL A CA 1
ATOM 1594 C C . VAL A 1 190 ? 13.915 -7.905 -16.943 1.00 83.00 190 VAL A C 1
ATOM 1596 O O . VAL A 1 190 ? 15.012 -7.834 -17.490 1.00 83.00 190 VAL A O 1
ATOM 1599 N N . PHE A 1 191 ? 13.029 -8.854 -17.252 1.00 86.06 191 PHE A N 1
ATOM 1600 C CA . PHE A 1 191 ? 13.274 -9.865 -18.278 1.00 86.06 191 PHE A CA 1
ATOM 1601 C C . PHE A 1 191 ? 13.494 -9.247 -19.667 1.00 86.06 191 PHE A C 1
ATOM 1603 O O . PHE A 1 191 ? 14.467 -9.588 -20.339 1.00 86.06 191 PHE A O 1
ATOM 1610 N N . ILE A 1 192 ? 12.652 -8.289 -20.071 1.00 82.62 192 ILE A N 1
ATOM 1611 C CA . ILE A 1 192 ? 12.822 -7.551 -21.333 1.00 82.62 192 ILE A CA 1
ATOM 1612 C C . ILE A 1 192 ? 14.153 -6.796 -21.358 1.00 82.62 192 ILE A C 1
ATOM 1614 O O . ILE A 1 192 ? 14.831 -6.803 -22.382 1.00 82.62 192 ILE A O 1
ATOM 1618 N N . LEU A 1 193 ? 14.558 -6.184 -20.243 1.00 82.94 193 LEU A N 1
ATOM 1619 C CA . LEU A 1 193 ? 15.840 -5.486 -20.160 1.00 82.94 193 LEU A CA 1
ATOM 1620 C C . LEU A 1 193 ? 17.021 -6.436 -20.421 1.00 82.94 193 LEU A C 1
ATOM 1622 O O . LEU A 1 193 ? 17.947 -6.079 -21.146 1.00 82.94 193 LEU A O 1
ATOM 1626 N N . PHE A 1 194 ? 16.984 -7.658 -19.882 1.00 86.25 194 PHE A N 1
ATOM 1627 C CA . PHE A 1 194 ? 18.017 -8.659 -20.168 1.00 86.25 194 PHE A CA 1
ATOM 1628 C C . PHE A 1 194 ? 18.044 -9.067 -21.643 1.00 86.25 194 PHE A C 1
ATOM 1630 O O . PHE A 1 194 ? 19.127 -9.192 -22.215 1.00 86.25 194 PHE A O 1
ATOM 1637 N N . ILE A 1 195 ? 16.873 -9.234 -22.268 1.00 87.06 195 ILE A N 1
ATOM 1638 C CA . ILE A 1 195 ? 16.781 -9.489 -23.712 1.00 87.06 195 ILE A CA 1
ATOM 1639 C C . ILE A 1 195 ? 17.391 -8.326 -24.498 1.00 87.06 195 ILE A C 1
ATOM 1641 O O . ILE A 1 195 ? 18.149 -8.571 -25.432 1.00 87.06 195 ILE A O 1
ATOM 1645 N N . SER A 1 196 ? 17.108 -7.081 -24.106 1.00 84.44 196 SER A N 1
ATOM 1646 C CA . SER A 1 196 ? 17.661 -5.889 -24.752 1.00 84.44 196 SER A CA 1
ATOM 1647 C C . SER A 1 196 ? 19.176 -5.896 -24.796 1.00 84.44 196 SER A C 1
ATOM 1649 O O . SER A 1 196 ? 19.770 -5.857 -25.874 1.00 84.44 196 SER A O 1
ATOM 1651 N N . TRP A 1 197 ? 19.801 -6.046 -23.631 1.00 88.69 197 TRP A N 1
ATOM 1652 C CA . TRP A 1 197 ? 21.251 -6.103 -23.532 1.00 88.69 197 TRP A CA 1
ATOM 1653 C C . TRP A 1 197 ? 21.831 -7.272 -24.333 1.00 88.69 197 TRP A C 1
ATOM 1655 O O . TRP A 1 197 ? 22.839 -7.100 -25.019 1.00 88.69 197 TRP A O 1
ATOM 1665 N N . GLY A 1 198 ? 21.173 -8.436 -24.305 1.00 86.69 198 GLY A N 1
ATOM 1666 C CA . GLY A 1 198 ? 21.556 -9.592 -25.116 1.00 86.69 198 GLY A CA 1
ATOM 1667 C C . GLY A 1 198 ? 21.522 -9.298 -26.617 1.00 86.69 198 GLY A C 1
ATOM 1668 O O . GLY A 1 198 ? 22.482 -9.609 -27.314 1.00 86.69 198 GLY A O 1
ATOM 1669 N N . ILE A 1 199 ? 20.462 -8.642 -27.100 1.00 84.62 199 ILE A N 1
ATOM 1670 C CA . ILE A 1 199 ? 20.333 -8.237 -28.503 1.00 84.62 199 ILE A CA 1
ATOM 1671 C C . ILE A 1 199 ? 21.374 -7.181 -28.857 1.00 84.62 199 ILE A C 1
ATOM 1673 O O . ILE A 1 199 ? 21.939 -7.256 -29.937 1.00 84.62 199 ILE A O 1
ATOM 1677 N N . ILE A 1 200 ? 21.643 -6.183 -28.013 1.00 84.81 200 ILE A N 1
ATOM 1678 C CA . ILE A 1 200 ? 22.614 -5.120 -28.326 1.00 84.81 200 ILE A CA 1
ATOM 1679 C C . ILE A 1 200 ? 24.020 -5.690 -28.541 1.00 84.81 200 ILE A C 1
ATOM 1681 O O . ILE A 1 200 ? 24.720 -5.228 -29.444 1.00 84.81 200 ILE A O 1
ATOM 1685 N N . PHE A 1 201 ? 24.407 -6.693 -27.752 1.00 83.56 201 PHE A N 1
ATOM 1686 C CA . PHE A 1 201 ? 25.740 -7.297 -27.797 1.00 83.56 201 PHE A CA 1
ATOM 1687 C C . PHE A 1 201 ? 25.860 -8.558 -28.668 1.00 83.56 201 PHE A C 1
ATOM 1689 O O . PHE A 1 201 ? 26.966 -9.082 -28.795 1.00 83.56 201 PHE A O 1
ATOM 1696 N N . SER A 1 202 ? 24.765 -9.025 -29.279 1.00 80.88 202 SER A N 1
ATOM 1697 C CA . SER A 1 202 ? 24.774 -10.018 -30.368 1.00 80.88 202 SER A CA 1
ATOM 1698 C C . SER A 1 202 ? 24.928 -9.353 -31.731 1.00 80.88 202 SER A C 1
ATOM 1700 O O . SER A 1 202 ? 25.719 -9.857 -32.550 1.00 80.88 202 SER A O 1
#